Protein 5EDX (pdb70)

Sequence (228 aa):
SLFRTSPEMVQASLGETVKLRCEVMHSNTLTSCSWLYQKPGAASKPIFLMYLSKTRNKTAEGLDTRYISGYKANDNFYLILHRFREEDQGYYFCSFLSNSVLYFSNFMSSVFLPASLFRTSPEMVQASLGETVKLRCEVMHSNTLTSCSWLYQKPG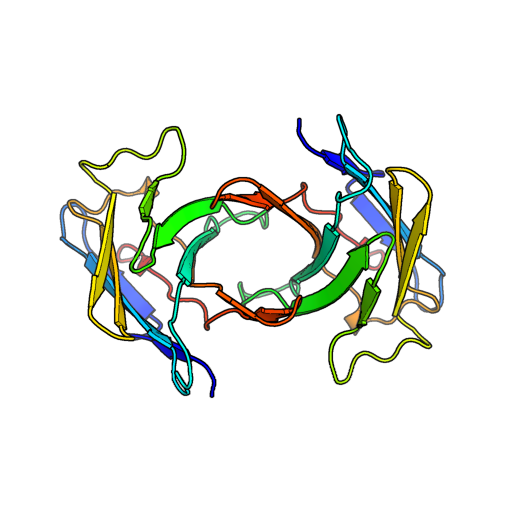AASKPIFLMYLSKTRNKTAEGLDTRYISGYKANDNFYLILHRFREEDQGYYFCSSFLSNSVLYFSNFMSSVFLPA

Solvent-accessible surface area: 12114 Å² total; per-residue (Å²): 130,57,16,149,39,11,103,95,128,34,130,1,61,116,43,71,82,8,110,1,87,0,38,2,56,192,54,91,94,148,9,20,1,6,0,0,18,7,98,50,77,91,38,28,78,6,72,16,8,2,42,2,12,146,124,137,89,74,65,22,184,84,35,46,66,186,63,10,32,20,84,57,41,126,34,32,0,34,0,18,0,71,162,3,60,112,121,6,32,0,40,3,0,0,4,30,81,39,125,23,17,11,83,15,0,77,18,0,8,0,62,45,73,154,134,57,18,128,27,16,98,83,161,35,129,1,61,116,45,69,84,5,108,1,58,0,44,5,74,145,41,126,96,117,14,28,1,7,0,0,22,5,99,61,58,94,47,35,75,7,68,17,10,2,49,4,17,150,112,143,88,70,61,20,180,78,33,65,75,187,58,15,30,18,81,50,42,129,41,39,0,37,0,28,0,59,102,2,52,116,121,6,30,0,44,4,0,0,1,25,78,43,116,19,18,10,83,14,0,66,21,0,13,0,62,37,70,154

Nearest PDB structures (foldseek):
  5edx-assembly1_B  TM=1.009E+00  e=7.283E-22  Sus scrofa
  3qzw-assembly2_I  TM=9.292E-01  e=2.367E-14  Homo sapiens
  7umg-assembly1_C  TM=9.318E-01  e=4.871E-13  Homo sapiens
  2hp4-assembly1_A  TM=9.315E-01  e=5.417E-13  Homo sapiens
  2q3a-assembly1_B  TM=9.231E-01  e=1.080E-12  unclassified

Radius of gyration: 17.92 Å; Cα contacts (8 Å, |Δi|>4): 557; chains: 2; bounding box: 46×46×44 Å

CATH classification: 2.60.40.10

B-factor: mean 23.78, std 15.0, range [2.03, 110.26]

Organism: Sus scrofa (NCBI:txid9823)

InterPro domains:
  IPR003599 Immunoglobulin domain subtype [SM00409] (8-114)
  IPR007110 Immunoglobulin-like domain [PS50835] (1-95)
  IPR013106 Immunoglobulin V-set domain [PF07686] (6-110)
  IPR013106 Immunoglobulin V-set domain [SM00406] (18-97)
  IPR013783 Immunoglobulin-like fold [G3DSA:2.60.40.10] (2-115)
  IPR015468 CD8 alpha subunit [PTHR10441] (7-202)
  IPR036179 Immunoglobulin-like domain superfamily [SSF48726] (4-108)

Secondary structure (DSSP, 8-state):
--EEES-SEEE--TT--EEEEEEESS--TT--EEEEEE-SSS----EEEEEE-SS--EEPTT--TTTEEEEEETTEEEEEESS--GGG-EEEEEEEEETTEEEEPPPEEEE---/--EEES-SEEE--TT--EEEEEEETT-SS---EEEEEE-SSS----EEEEEE-SS--EEPTT--TTTEEEEEETTEEEEEETT--GGG-EEEEEEEEETTEEEEPPPEEEE---

Foldseek 3Di:
DQKDKDDQEAADAFFDKDKIKIFGPPDDQFWKKWKWWFFPDDGDDIDTAWIAHPVDIGGDVPHDVVQWDWYDDPRMIMIMRRGDDQRNFGWMWMWTDDDNDIDIDDTRGYHYDD/DQKDKDDQEAADAFFDKDKIKIFGPPPPDFDKKWKWWAFAPDGDDIHTAWIEGDVDIGGDVPHDVVQWDWYDDGRMIMIIRRGDDQRNFGWMWMWDDDPNDIDIDDIRGYHYDD

Structure (mmCIF, N/CA/C/O backbone):
data_5EDX
#
_entry.id   5EDX
#
_cell.length_a   80.965
_cell.length_b   80.965
_cell.length_c   95.194
_cell.angle_alpha   90.00
_cell.angle_beta   90.00
_cell.angle_gamma   120.00
#
_symmetry.space_group_name_H-M   'P 32 2 1'
#
loop_
_entity.id
_entity.type
_entity.pdbx_description
1 polymer 'CD8 alpha antigen'
2 water water
#
loop_
_atom_site.group_PDB
_atom_site.id
_atom_site.type_symbol
_atom_site.label_atom_id
_atom_site.label_alt_id
_atom_site.label_comp_id
_atom_site.label_asym_id
_atom_site.label_entity_id
_atom_site.label_seq_id
_atom_site.pdbx_PDB_ins_code
_atom_site.Cartn_x
_atom_site.Cartn_y
_atom_site.Cartn_z
_atom_site.occupancy
_atom_site.B_iso_or_equiv
_atom_site.auth_seq_id
_atom_site.auth_comp_id
_atom_site.auth_asym_id
_atom_site.auth_atom_id
_atom_site.pdbx_PDB_model_num
ATOM 1 N N . SER A 1 1 ? 44.701 -27.643 -7.727 1.00 30.33 1 SER A N 1
ATOM 2 C CA . SER A 1 1 ? 43.971 -26.885 -6.720 1.00 31.94 1 SER A CA 1
ATOM 3 C C . SER A 1 1 ? 43.328 -25.642 -7.327 1.00 21.97 1 SER A C 1
ATOM 4 O O . SER A 1 1 ? 43.843 -25.070 -8.287 1.00 26.64 1 SER A O 1
ATOM 7 N N . LEU A 1 2 ? 42.205 -25.224 -6.755 1.00 20.68 2 LEU A N 1
ATOM 8 C CA . LEU A 1 2 ? 41.510 -24.028 -7.212 1.00 15.98 2 LEU A CA 1
ATOM 9 C C . LEU A 1 2 ? 42.308 -22.758 -6.911 1.00 12.89 2 LEU A C 1
ATOM 10 O O . LEU A 1 2 ? 42.337 -21.822 -7.719 1.00 13.51 2 LEU A O 1
ATOM 15 N N . PHE A 1 3 ? 42.943 -22.732 -5.741 1.00 13.77 3 PHE A N 1
ATOM 16 C CA . PHE A 1 3 ? 43.735 -21.584 -5.302 1.00 14.79 3 PHE A CA 1
ATOM 17 C C . PHE A 1 3 ? 45.218 -21.906 -5.266 1.00 15.58 3 PHE A C 1
ATOM 18 O O . PHE A 1 3 ? 45.615 -23.039 -4.987 1.00 17.40 3 PHE A O 1
ATOM 26 N N . ARG A 1 4 ? 46.034 -20.891 -5.517 1.00 12.85 4 ARG A N 1
ATOM 27 C CA . ARG A 1 4 ? 47.452 -20.937 -5.180 1.00 10.59 4 ARG A CA 1
ATOM 28 C C . ARG A 1 4 ? 47.771 -19.719 -4.319 1.00 15.76 4 ARG A C 1
ATOM 29 O O . ARG A 1 4 ? 47.479 -18.587 -4.702 1.00 17.24 4 ARG A O 1
ATOM 37 N N . THR A 1 5 ? 48.367 -19.943 -3.156 1.00 16.37 5 THR A N 1
ATOM 38 C CA . THR A 1 5 ? 48.602 -18.832 -2.239 1.00 15.95 5 THR A CA 1
ATOM 39 C C . THR A 1 5 ? 50.085 -18.529 -2.084 1.00 22.23 5 THR A C 1
ATOM 40 O O . THR A 1 5 ? 50.937 -19.302 -2.527 1.00 20.42 5 THR A O 1
ATOM 44 N N . SER A 1 6 ? 50.390 -17.393 -1.463 1.00 17.27 6 SER A N 1
ATOM 45 C CA . SER A 1 6 ? 51.763 -17.087 -1.086 1.00 19.33 6 SER A CA 1
ATOM 46 C C . SER A 1 6 ? 52.101 -17.984 0.102 1.00 18.99 6 SER A C 1
ATOM 47 O O . SER A 1 6 ? 51.215 -18.652 0.636 1.00 20.61 6 SER A O 1
ATOM 50 N N . PRO A 1 7 ? 53.382 -18.027 0.513 1.00 27.29 7 PRO A N 1
ATOM 51 C CA . PRO A 1 7 ? 53.781 -18.936 1.595 1.00 23.81 7 PRO A CA 1
ATOM 52 C C . PRO A 1 7 ? 52.772 -18.968 2.746 1.00 18.52 7 PRO A C 1
ATOM 53 O O . PRO A 1 7 ? 52.305 -17.919 3.200 1.00 18.61 7 PRO A O 1
ATOM 57 N N . GLU A 1 8 ? 52.440 -20.175 3.199 1.00 22.34 8 GLU A N 1
ATOM 58 C CA . GLU A 1 8 ? 51.355 -20.379 4.153 1.00 22.56 8 GLU A CA 1
ATOM 59 C C . GLU A 1 8 ? 51.734 -20.043 5.590 1.00 20.39 8 GLU A C 1
ATOM 60 O O . GLU A 1 8 ? 50.864 -19.975 6.458 1.00 19.06 8 GLU A O 1
ATOM 66 N N . MET A 1 9 ? 53.024 -19.845 5.848 1.00 21.46 9 MET A N 1
ATOM 67 C CA . MET A 1 9 ? 53.464 -19.531 7.207 1.00 23.60 9 MET A CA 1
ATOM 68 C C . MET A 1 9 ? 54.291 -18.244 7.233 1.00 26.90 9 MET A C 1
ATOM 69 O O . MET A 1 9 ? 55.376 -18.178 6.654 1.00 23.79 9 MET A O 1
ATOM 74 N N . VAL A 1 10 ? 53.763 -17.223 7.902 1.00 16.56 10 VAL A N 1
ATOM 75 C CA . VAL A 1 10 ? 54.380 -15.907 7.906 1.00 17.99 10 VAL A CA 1
ATOM 76 C C . VAL A 1 10 ? 54.655 -15.435 9.331 1.00 18.71 10 VAL A C 1
ATOM 77 O O . VAL A 1 10 ? 53.803 -15.566 10.212 1.00 14.04 10 VAL A O 1
ATOM 81 N N . GLN A 1 11 ? 55.854 -14.903 9.557 1.00 17.40 11 GLN A N 1
ATOM 82 C CA . GLN A 1 11 ? 56.179 -14.255 10.822 1.00 18.20 11 GLN A CA 1
ATOM 83 C C . GLN A 1 11 ? 56.309 -12.759 10.600 1.00 21.07 11 GLN A C 1
ATOM 84 O O . GLN A 1 11 ? 56.989 -12.319 9.672 1.00 26.53 11 GLN A O 1
ATOM 90 N N . ALA A 1 12 ? 55.656 -11.975 11.449 1.00 18.51 12 ALA A N 1
ATOM 91 C CA . ALA A 1 12 ? 55.687 -10.524 11.315 1.00 18.66 12 ALA A CA 1
ATOM 92 C C . ALA A 1 12 ? 55.850 -9.877 12.676 1.00 21.32 12 ALA A C 1
ATOM 93 O O . ALA A 1 12 ? 55.275 -10.338 13.655 1.00 21.70 12 ALA A O 1
ATOM 95 N N . SER A 1 13 ? 56.625 -8.800 12.738 1.00 18.81 13 SER A N 1
ATOM 96 C CA . SER A 1 13 ? 56.774 -8.061 13.987 1.00 21.23 13 SER A CA 1
ATOM 97 C C . SER A 1 13 ? 55.798 -6.893 13.998 1.00 15.36 13 SER A C 1
ATOM 98 O O . SER A 1 13 ? 55.263 -6.515 12.950 1.00 16.33 13 SER A O 1
ATOM 101 N N . LEU A 1 14 ? 55.549 -6.329 15.175 1.00 14.90 14 LEU A N 1
ATOM 102 C CA . LEU A 1 14 ? 54.615 -5.216 15.285 1.00 16.73 14 LEU A CA 1
ATOM 103 C C . LEU A 1 14 ? 55.008 -4.075 14.350 1.00 18.68 14 LEU A C 1
ATOM 104 O O . LEU A 1 14 ? 56.184 -3.703 14.274 1.00 16.74 14 LEU A O 1
ATOM 109 N N . GLY A 1 15 ? 54.025 -3.540 13.628 1.00 16.09 15 GLY A N 1
ATOM 110 C CA . GLY A 1 15 ? 54.244 -2.394 12.763 1.00 17.46 15 GLY A CA 1
ATOM 111 C C . GLY A 1 15 ? 54.710 -2.727 11.357 1.00 18.77 15 GLY A C 1
ATOM 112 O O . GLY A 1 15 ? 54.797 -1.844 10.504 1.00 20.99 15 GLY A O 1
ATOM 113 N N . GLU A 1 16 ? 55.010 -3.998 11.111 1.00 16.74 16 GLU A N 1
ATOM 114 C CA . GLU A 1 16 ? 55.488 -4.440 9.803 1.00 19.81 16 GLU A CA 1
ATOM 115 C C . GLU A 1 16 ? 54.352 -4.504 8.786 1.00 18.42 16 GLU A C 1
ATOM 116 O O . GLU A 1 16 ? 53.188 -4.656 9.149 1.00 16.11 16 GLU A O 1
ATOM 122 N N . THR A 1 17 ? 54.696 -4.383 7.510 1.00 14.27 17 THR A N 1
ATOM 123 C CA . THR A 1 17 ? 53.720 -4.536 6.437 1.00 13.70 17 THR A CA 1
ATOM 124 C C . THR A 1 17 ? 53.768 -5.971 5.927 1.00 16.80 17 THR A C 1
ATOM 125 O O . THR A 1 17 ? 54.836 -6.463 5.546 1.00 17.46 17 THR A O 1
ATOM 129 N N . VAL A 1 18 ? 52.618 -6.644 5.940 1.00 13.80 18 VAL A N 1
ATOM 130 C CA . VAL A 1 18 ? 52.511 -8.019 5.458 1.00 14.92 18 VAL A CA 1
ATOM 131 C C . VAL A 1 18 ? 51.597 -8.062 4.237 1.00 13.45 18 VAL A C 1
ATOM 132 O O . VAL A 1 18 ? 50.506 -7.499 4.259 1.00 12.63 18 VAL A O 1
ATOM 136 N N . LYS A 1 19 ? 52.044 -8.721 3.172 1.00 9.81 19 LYS A N 1
ATOM 137 C CA . LYS A 1 19 ? 51.239 -8.822 1.956 1.00 12.57 19 LYS A CA 1
ATOM 138 C C . LYS A 1 19 ? 50.980 -10.286 1.611 1.00 13.10 19 LYS A C 1
ATOM 139 O O . LYS A 1 19 ? 51.919 -11.070 1.446 1.00 13.20 19 LYS A O 1
ATOM 145 N N . LEU A 1 20 ? 49.703 -10.649 1.523 1.00 10.15 20 LEU A N 1
ATOM 146 C CA . LEU A 1 20 ? 49.297 -12.019 1.234 1.00 11.06 20 LEU A CA 1
ATOM 147 C C . LEU A 1 20 ? 48.683 -12.107 -0.156 1.00 13.64 20 LEU A C 1
ATOM 148 O O . LEU A 1 20 ? 48.091 -11.142 -0.628 1.00 11.41 20 LEU A O 1
ATOM 153 N N . ARG A 1 21 ? 48.811 -13.263 -0.802 1.00 11.12 21 ARG A N 1
ATOM 154 C CA . ARG A 1 21 ? 48.276 -13.441 -2.150 1.00 11.93 21 ARG A CA 1
ATOM 155 C C . ARG A 1 21 ? 47.502 -14.748 -2.286 1.00 11.18 21 ARG A C 1
ATOM 156 O O . ARG A 1 21 ? 47.948 -15.797 -1.809 1.00 11.37 21 ARG A O 1
ATOM 164 N N . CYS A 1 22 ? 46.336 -14.682 -2.922 1.00 12.02 22 CYS A N 1
ATOM 165 C CA . CYS A 1 22 ? 45.685 -15.892 -3.413 1.00 10.77 22 CYS A CA 1
ATOM 166 C C . CYS A 1 22 ? 45.350 -15.710 -4.884 1.00 13.85 22 CYS A C 1
ATOM 167 O O . CYS A 1 22 ? 44.725 -14.729 -5.267 1.00 13.74 22 CYS A O 1
ATOM 170 N N . GLU A 1 23 ? 45.809 -16.649 -5.701 1.00 14.62 23 GLU A N 1
ATOM 171 C CA . GLU A 1 23 ? 45.500 -16.651 -7.123 1.00 13.14 23 GLU A CA 1
ATOM 172 C C . GLU A 1 23 ? 44.376 -17.641 -7.353 1.00 11.46 23 GLU A C 1
ATOM 173 O O . GLU A 1 23 ? 44.443 -18.781 -6.902 1.00 13.82 23 GLU A O 1
ATOM 179 N N . VAL A 1 24 ? 43.323 -17.196 -8.027 1.00 13.17 24 VAL A N 1
ATOM 180 C CA . VAL A 1 24 ? 42.263 -18.099 -8.439 1.00 11.05 24 VAL A CA 1
ATOM 181 C C . VAL A 1 24 ? 42.576 -18.530 -9.863 1.00 14.27 24 VAL A C 1
ATOM 182 O O . VAL A 1 24 ? 42.508 -17.721 -10.787 1.00 12.40 24 VAL A O 1
ATOM 186 N N . MET A 1 25 ? 42.949 -19.795 -10.029 1.00 12.76 25 MET A N 1
ATOM 187 C CA . MET A 1 25 ? 43.367 -20.324 -11.327 1.00 13.22 25 MET A CA 1
ATOM 188 C C . MET A 1 25 ? 42.163 -20.550 -12.231 1.00 11.67 25 MET A C 1
ATOM 189 O O . MET A 1 25 ? 41.043 -20.689 -11.742 1.00 12.06 25 MET A O 1
ATOM 194 N N . HIS A 1 26 ? 42.401 -20.594 -13.542 1.00 13.53 26 HIS A N 1
ATOM 195 C CA . HIS A 1 26 ? 41.354 -20.930 -14.508 1.00 14.67 26 HIS A CA 1
ATOM 196 C C . HIS A 1 26 ? 40.179 -19.964 -14.372 1.00 15.42 26 HIS A C 1
ATOM 197 O O . HIS A 1 26 ? 39.031 -20.372 -14.185 1.00 14.81 26 HIS A O 1
ATOM 204 N N . SER A 1 27 ? 40.485 -18.677 -14.498 1.00 15.00 27 SER A N 1
ATOM 205 C CA . SER A 1 27 ? 39.557 -17.608 -14.148 1.00 17.75 27 SER A CA 1
ATOM 206 C C . SER A 1 27 ? 38.852 -17.009 -15.359 1.00 17.12 27 SER A C 1
ATOM 207 O O . SER A 1 27 ? 39.158 -17.341 -16.507 1.00 15.45 27 SER A O 1
ATOM 210 N N . ASN A 1 28 ? 37.901 -16.117 -15.094 1.00 14.88 28 ASN A N 1
ATOM 211 C CA . ASN A 1 28 ? 37.299 -15.309 -16.150 1.00 16.41 28 ASN A CA 1
ATOM 212 C C . ASN A 1 28 ? 36.990 -13.911 -15.620 1.00 22.42 28 ASN A C 1
ATOM 213 O O . ASN A 1 28 ? 37.312 -13.595 -14.476 1.00 17.53 28 ASN A O 1
ATOM 218 N N . THR A 1 29 ? 36.372 -13.074 -16.445 1.00 19.18 29 THR A N 1
ATOM 219 C CA . THR A 1 29 ? 36.115 -11.688 -16.054 1.00 24.76 29 THR A CA 1
ATOM 220 C C . THR A 1 29 ? 35.171 -11.567 -14.855 1.00 24.22 29 THR A C 1
ATOM 221 O O . THR A 1 29 ? 35.086 -10.507 -14.228 1.00 26.22 29 THR A O 1
ATOM 225 N N . LEU A 1 30 ? 34.470 -12.650 -14.533 1.00 21.34 30 LEU A N 1
ATOM 226 C CA . LEU A 1 30 ? 33.511 -12.640 -13.433 1.00 25.27 30 LEU A CA 1
ATOM 227 C C . LEU A 1 30 ? 34.125 -13.091 -12.111 1.00 20.11 30 LEU A C 1
ATOM 228 O O . LEU A 1 30 ? 33.501 -12.964 -11.060 1.00 22.15 30 LEU A O 1
ATOM 233 N N . THR A 1 31 ? 35.341 -13.625 -12.166 1.00 17.15 31 THR A N 1
ATOM 234 C CA . THR A 1 31 ? 35.980 -14.211 -10.989 1.00 12.12 31 THR A CA 1
ATOM 235 C C . THR A 1 31 ? 36.049 -13.222 -9.830 1.00 20.30 31 THR A C 1
ATOM 236 O O . THR A 1 31 ? 36.474 -12.081 -9.990 1.00 15.87 31 THR A O 1
ATOM 240 N N . SER A 1 32 ? 35.626 -13.671 -8.659 1.00 19.97 32 SER A N 1
ATOM 241 C CA . SER A 1 32 ? 35.645 -12.824 -7.482 1.00 19.14 32 SER A CA 1
ATOM 242 C C . SER A 1 32 ? 36.245 -13.618 -6.350 1.00 23.43 32 SER A C 1
ATOM 243 O O . SER A 1 32 ? 36.359 -14.840 -6.428 1.00 24.44 32 SER A O 1
ATOM 246 N N . CYS A 1 33 ? 36.631 -12.923 -5.291 1.00 16.45 33 CYS A N 1
ATOM 247 C CA . CYS A 1 33 ? 37.243 -13.575 -4.155 1.00 18.30 33 CYS A CA 1
ATOM 248 C C . CYS A 1 33 ? 36.966 -12.766 -2.894 1.00 16.71 33 CYS A C 1
ATOM 249 O O . CYS A 1 33 ? 36.986 -11.538 -2.921 1.00 16.25 33 CYS A O 1
ATOM 252 N N . SER A 1 34 ? 36.682 -13.456 -1.796 1.00 14.10 34 SER A N 1
ATOM 253 C CA . SER A 1 34 ? 36.482 -12.789 -0.519 1.00 9.48 34 SER A CA 1
ATOM 254 C C . SER A 1 34 ? 37.610 -13.163 0.424 1.00 12.33 34 SER A C 1
ATOM 255 O O . SER A 1 34 ? 37.963 -14.331 0.535 1.00 14.78 34 SER A O 1
ATOM 258 N N . TRP A 1 35 ? 38.178 -12.170 1.0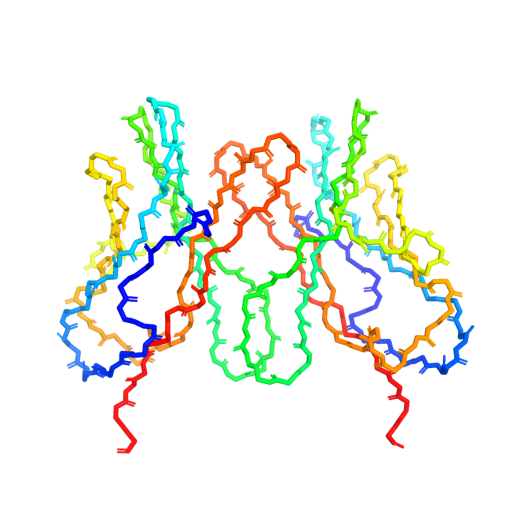93 1.00 8.42 35 TRP A N 1
ATOM 259 C CA . TRP A 1 35 ? 39.164 -12.430 2.134 1.00 6.97 35 TRP A CA 1
ATOM 260 C C . TRP A 1 35 ? 38.454 -12.652 3.467 1.00 7.25 35 TRP A C 1
ATOM 261 O O . TRP A 1 35 ? 37.611 -11.853 3.865 1.00 11.23 35 TRP A O 1
ATOM 272 N N . LEU A 1 36 ? 38.809 -13.744 4.135 1.00 8.10 36 LEU A N 1
ATOM 273 C CA . LEU A 1 36 ? 38.259 -14.103 5.436 1.00 8.42 36 LEU A CA 1
ATOM 274 C C . LEU A 1 36 ? 39.392 -14.225 6.444 1.00 10.08 36 LEU A C 1
ATOM 275 O O . LEU A 1 36 ? 40.550 -14.405 6.080 1.00 9.82 36 LEU A O 1
ATOM 280 N N . TYR A 1 37 ? 39.041 -14.130 7.716 1.00 9.34 37 TYR A N 1
ATOM 281 C CA . TYR A 1 37 ? 40.018 -14.204 8.794 1.00 9.50 37 TYR A CA 1
ATOM 282 C C . TYR A 1 37 ? 39.461 -15.069 9.914 1.00 9.50 37 TYR A C 1
ATOM 283 O O . TYR A 1 37 ? 38.263 -15.032 10.193 1.00 10.32 37 TYR A O 1
ATOM 292 N N . GLN A 1 38 ? 40.316 -15.869 10.540 1.00 7.44 38 GLN A N 1
ATOM 293 C CA . GLN A 1 38 ? 39.901 -16.560 11.757 1.00 8.40 38 GLN A CA 1
ATOM 294 C C . GLN A 1 38 ? 40.901 -16.292 12.868 1.00 9.93 38 GLN A C 1
ATOM 295 O O . GLN A 1 38 ? 42.108 -16.324 12.644 1.00 9.89 38 GLN A O 1
ATOM 301 N N . LYS A 1 39 ? 40.386 -16.022 14.063 1.00 10.49 39 LYS A N 1
ATOM 302 C CA . LYS A 1 39 ? 41.226 -15.714 15.217 1.00 12.34 39 LYS A CA 1
ATOM 303 C C . LYS A 1 39 ? 42.001 -16.930 15.708 1.00 9.99 39 LYS A C 1
ATOM 304 O O . LYS A 1 39 ? 41.584 -18.069 15.501 1.00 11.07 39 LYS A O 1
ATOM 310 N N . PRO A 1 40 ? 43.140 -16.686 16.371 1.00 9.68 40 PRO A N 1
ATOM 311 C CA . PRO A 1 40 ? 43.891 -17.742 17.057 1.00 11.52 40 PRO A CA 1
ATOM 312 C C . PRO A 1 40 ? 43.130 -18.117 18.320 1.00 14.76 40 PRO A C 1
ATOM 313 O O . PRO A 1 40 ? 42.127 -17.473 18.623 1.00 15.42 40 PRO A O 1
ATOM 317 N N . GLY A 1 41 ? 43.597 -19.118 19.058 1.00 16.77 41 GLY A N 1
ATOM 318 C CA . GLY A 1 41 ? 42.936 -19.503 20.294 1.00 14.80 41 GLY A CA 1
ATOM 319 C C . GLY A 1 41 ? 41.765 -20.428 20.025 1.00 15.06 41 GLY A C 1
ATOM 320 O O . GLY A 1 41 ? 41.840 -21.270 19.143 1.00 16.04 41 GLY A O 1
ATOM 321 N N . ALA A 1 42 ? 40.682 -20.278 20.780 1.00 15.06 42 ALA A N 1
ATOM 322 C CA . ALA A 1 42 ? 39.540 -21.175 20.626 1.00 14.83 42 ALA A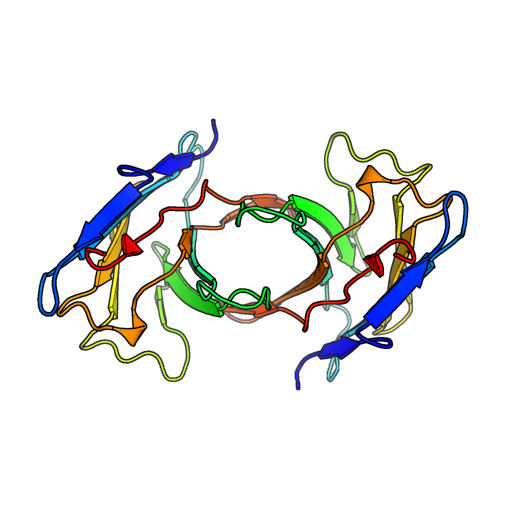 CA 1
ATOM 323 C C . ALA A 1 42 ? 38.927 -21.025 19.240 1.00 16.67 42 ALA A C 1
ATOM 324 O O . ALA A 1 42 ? 38.924 -19.930 18.676 1.00 13.58 42 ALA A O 1
ATOM 326 N N . ALA A 1 43 ? 38.415 -22.124 18.695 1.00 13.67 43 ALA A N 1
ATOM 327 C CA . ALA A 1 43 ? 37.742 -22.083 17.398 1.00 14.31 43 ALA A CA 1
ATOM 328 C C . ALA A 1 43 ? 36.544 -21.142 17.449 1.00 14.43 43 ALA A C 1
ATOM 329 O O . ALA A 1 43 ? 35.743 -21.196 18.380 1.00 15.93 43 ALA A O 1
ATOM 331 N N . SER A 1 44 ? 36.425 -20.274 16.449 1.00 10.85 44 SER A N 1
ATOM 332 C CA . SER A 1 44 ? 35.334 -19.306 16.414 1.00 11.34 44 SER A CA 1
ATOM 333 C C . SER A 1 44 ? 35.034 -18.948 14.969 1.00 12.12 44 SER A C 1
ATOM 334 O O . SER A 1 44 ? 35.869 -19.156 14.088 1.00 11.81 44 SER A O 1
ATOM 337 N N . LYS A 1 45 ? 33.849 -18.403 14.721 1.00 13.11 45 LYS A N 1
ATOM 338 C CA . LYS A 1 45 ? 33.431 -18.159 13.341 1.00 12.97 45 LYS A CA 1
ATOM 339 C C . LYS A 1 45 ? 34.359 -17.199 12.609 1.00 12.01 45 LYS A C 1
ATOM 340 O O . LYS A 1 45 ? 34.875 -16.246 13.199 1.00 12.13 45 LYS A O 1
ATOM 346 N N . PRO A 1 46 ? 34.574 -17.461 11.312 1.00 11.93 46 PRO A N 1
ATOM 347 C CA . PRO A 1 46 ? 35.366 -16.591 10.441 1.00 9.55 46 PRO A CA 1
ATOM 348 C C . PRO A 1 46 ? 34.771 -15.193 10.376 1.00 8.40 46 PRO A C 1
ATOM 349 O O . PRO A 1 46 ? 33.570 -14.992 10.593 1.00 11.32 46 PRO A O 1
ATOM 353 N N . ILE A 1 47 ? 35.629 -14.238 10.050 1.00 11.07 47 ILE A N 1
ATOM 354 C CA . ILE A 1 47 ? 35.263 -12.841 9.932 1.00 11.01 47 ILE A CA 1
ATOM 355 C C . ILE A 1 47 ? 35.449 -12.418 8.474 1.00 10.18 47 ILE A C 1
ATOM 356 O O . ILE A 1 47 ? 36.511 -12.623 7.896 1.00 11.40 47 ILE A O 1
ATOM 361 N N . PHE A 1 48 ? 34.403 -11.854 7.878 1.00 10.01 48 PHE A N 1
ATOM 362 C CA . PHE A 1 48 ? 34.474 -11.343 6.513 1.00 10.97 48 PHE A CA 1
ATOM 363 C C . PHE A 1 48 ? 35.286 -10.049 6.498 1.00 10.70 48 PHE A C 1
ATOM 364 O O . PHE A 1 48 ? 35.013 -9.133 7.271 1.00 11.17 48 PHE A O 1
ATOM 372 N N . LEU A 1 49 ? 36.286 -9.972 5.625 1.00 9.00 49 LEU A N 1
ATOM 373 C CA . LEU A 1 49 ? 37.072 -8.744 5.494 1.00 10.15 49 LEU A CA 1
ATOM 374 C C . LEU A 1 49 ? 36.658 -7.921 4.274 1.00 12.62 49 LEU A C 1
ATOM 375 O O . LEU A 1 49 ? 36.352 -6.735 4.401 1.00 13.86 49 LEU A O 1
ATOM 380 N N . MET A 1 50 ? 36.646 -8.543 3.098 1.00 11.56 50 MET A N 1
ATOM 381 C CA . MET A 1 50 ? 36.240 -7.834 1.883 1.00 9.20 50 MET A CA 1
ATOM 382 C C . MET A 1 50 ? 35.956 -8.769 0.724 1.00 11.39 50 MET A C 1
ATOM 383 O O . MET A 1 50 ? 36.411 -9.914 0.699 1.00 10.65 50 MET A O 1
ATOM 388 N N . TYR A 1 51 ? 35.199 -8.254 -0.237 1.00 10.12 51 TYR A N 1
ATOM 389 C CA . TYR A 1 51 ? 34.873 -8.963 -1.461 1.00 10.47 51 TYR A CA 1
ATOM 390 C C . TYR A 1 51 ? 35.546 -8.188 -2.584 1.00 10.49 51 TYR A C 1
ATOM 391 O O . TYR A 1 51 ? 35.458 -6.959 -2.634 1.00 10.62 51 TYR A O 1
ATOM 400 N N . LEU A 1 52 ? 36.250 -8.902 -3.461 1.00 7.95 52 LEU A N 1
ATOM 401 C CA . LEU A 1 52 ? 36.974 -8.277 -4.561 1.00 13.07 52 LEU A CA 1
ATOM 402 C C . LEU A 1 52 ? 36.546 -8.863 -5.901 1.00 11.96 52 LEU A C 1
ATOM 403 O O . LEU A 1 52 ? 36.446 -10.076 -6.054 1.00 12.17 52 LEU A O 1
ATOM 408 N N . SER A 1 53 ? 36.291 -7.991 -6.867 1.00 10.56 53 SER A N 1
ATOM 409 C CA . SER A 1 53 ? 35.976 -8.422 -8.227 1.00 12.26 53 SER A CA 1
ATOM 410 C C . SER A 1 53 ? 36.271 -7.266 -9.162 1.00 16.09 53 SER A C 1
ATOM 411 O O . SER A 1 53 ? 36.485 -6.144 -8.711 1.00 15.01 53 SER A O 1
ATOM 414 N N . LYS A 1 54 ? 36.278 -7.537 -10.463 1.00 15.29 54 LYS A N 1
ATOM 415 C CA . LYS A 1 54 ? 36.543 -6.493 -11.443 1.00 15.05 54 LYS A CA 1
ATOM 416 C C . LYS A 1 54 ? 35.601 -5.298 -11.269 1.00 18.18 54 LYS A C 1
ATOM 417 O O . LYS A 1 54 ? 36.033 -4.147 -11.311 1.00 19.44 54 LYS A O 1
ATOM 423 N N . THR A 1 55 ? 34.319 -5.577 -11.054 1.00 16.64 55 THR A N 1
ATOM 424 C CA . THR A 1 55 ? 33.290 -4.540 -11.119 1.00 19.09 55 THR A CA 1
ATOM 425 C C . THR A 1 55 ? 32.868 -3.989 -9.767 1.00 22.11 55 THR A C 1
ATOM 426 O O . THR A 1 55 ? 32.084 -3.046 -9.692 1.00 23.02 55 THR A O 1
ATOM 430 N N . ARG A 1 56 ? 33.388 -4.566 -8.696 1.00 21.32 56 ARG A N 1
ATOM 431 C CA . ARG A 1 56 ? 32.900 -4.203 -7.375 1.00 30.97 56 ARG A CA 1
ATOM 432 C C . ARG A 1 56 ? 33.804 -4.710 -6.269 1.00 33.62 56 ARG A C 1
ATOM 433 O O . ARG A 1 56 ? 34.025 -5.916 -6.146 1.00 29.18 56 ARG A O 1
ATOM 441 N N . ASN A 1 57 ? 34.336 -3.775 -5.483 1.00 25.52 57 ASN A N 1
ATOM 442 C CA . ASN A 1 57 ? 35.023 -4.092 -4.241 1.00 25.50 57 ASN A CA 1
ATOM 443 C C . ASN A 1 57 ? 34.154 -3.654 -3.082 1.00 36.56 57 ASN A C 1
ATOM 444 O O . ASN A 1 57 ? 33.597 -2.558 -3.099 1.00 38.43 57 ASN A O 1
ATOM 449 N N . LYS A 1 58 ? 34.038 -4.504 -2.071 1.00 21.96 58 LYS A N 1
ATOM 450 C CA . LYS A 1 58 ? 33.194 -4.192 -0.933 1.00 15.54 58 LYS A CA 1
ATOM 451 C C . LYS A 1 58 ? 33.887 -4.611 0.345 1.00 15.97 58 LYS A C 1
ATOM 452 O O . LYS A 1 58 ? 34.167 -5.787 0.540 1.00 15.17 58 LYS A O 1
ATOM 458 N N . THR A 1 59 ? 34.189 -3.647 1.204 1.00 17.32 59 THR A N 1
ATOM 459 C CA . THR A 1 59 ? 34.817 -3.964 2.481 1.00 16.32 59 THR A CA 1
ATOM 460 C C . THR A 1 59 ? 33.757 -4.168 3.556 1.00 18.94 59 THR A C 1
ATOM 461 O O . THR A 1 59 ? 32.656 -3.622 3.476 1.00 15.60 59 THR A O 1
ATOM 465 N N . ALA A 1 60 ? 34.089 -4.967 4.562 1.00 11.98 60 ALA A N 1
ATOM 466 C CA . ALA A 1 60 ? 33.176 -5.188 5.674 1.00 14.05 60 ALA A CA 1
ATOM 467 C C . ALA A 1 60 ? 32.892 -3.879 6.395 1.00 16.53 60 ALA A C 1
ATOM 468 O O . ALA A 1 60 ? 33.767 -3.015 6.507 1.00 16.44 60 ALA A O 1
ATOM 470 N N . GLU A 1 61 ? 31.669 -3.729 6.888 1.00 16.64 61 GLU A N 1
ATOM 471 C CA . GLU A 1 61 ? 31.358 -2.595 7.743 1.00 19.87 61 GLU A CA 1
ATOM 472 C C . GLU A 1 61 ? 32.233 -2.671 8.985 1.00 17.97 61 GLU A C 1
ATOM 473 O O . GLU A 1 61 ? 32.300 -3.706 9.648 1.00 27.00 61 GLU A O 1
ATOM 479 N N . GLY A 1 62 ? 32.918 -1.579 9.295 1.00 27.64 62 GLY A N 1
ATOM 480 C CA . GLY A 1 62 ? 33.751 -1.554 10.482 1.00 32.04 62 GLY A CA 1
ATOM 481 C C . GLY A 1 62 ? 35.188 -1.987 10.258 1.00 31.67 62 GLY A C 1
ATOM 482 O O . GLY A 1 62 ? 35.997 -1.940 11.181 1.00 31.29 62 GLY A O 1
ATOM 483 N N . LEU A 1 63 ? 35.521 -2.417 9.045 1.00 20.05 63 LEU A N 1
ATOM 484 C CA . LEU A 1 63 ? 36.917 -2.714 8.740 1.00 18.34 63 LEU A CA 1
ATOM 485 C C . LEU A 1 63 ? 37.706 -1.416 8.634 1.00 16.56 63 LEU A C 1
ATOM 486 O O . LEU A 1 63 ? 37.344 -0.520 7.867 1.00 20.87 63 LEU A O 1
ATOM 491 N N . ASP A 1 64 ? 38.797 -1.318 9.389 1.00 19.97 64 ASP A N 1
ATOM 492 C CA . ASP A 1 64 ? 39.657 -0.141 9.305 1.00 16.80 64 ASP A CA 1
ATOM 493 C C . ASP A 1 64 ? 40.650 -0.312 8.162 1.00 14.20 64 ASP A C 1
ATOM 494 O O . ASP A 1 64 ? 41.658 -1.007 8.312 1.00 12.02 64 ASP A O 1
ATOM 499 N N . THR A 1 65 ? 40.374 0.323 7.022 1.00 14.14 65 THR A N 1
ATOM 500 C CA . THR A 1 65 ? 41.172 0.098 5.821 1.00 15.23 65 THR A CA 1
ATOM 501 C C . THR A 1 65 ? 42.520 0.813 5.834 1.00 15.72 65 THR A C 1
ATOM 502 O O . THR A 1 65 ? 43.307 0.684 4.900 1.00 16.19 65 THR A O 1
ATOM 506 N N . ARG A 1 66 ? 42.787 1.560 6.901 1.00 14.60 66 ARG A N 1
ATOM 507 C CA . ARG A 1 66 ? 44.113 2.120 7.116 1.00 14.42 66 ARG A CA 1
ATOM 508 C C . ARG A 1 66 ? 45.080 1.010 7.509 1.00 15.13 66 ARG A C 1
ATOM 509 O O . ARG A 1 66 ? 46.282 1.122 7.283 1.00 14.00 66 ARG A O 1
ATOM 517 N N . TYR A 1 67 ? 44.544 -0.056 8.105 1.00 11.38 67 TYR A N 1
ATOM 518 C CA . TYR A 1 67 ? 45.362 -1.173 8.567 1.00 8.79 67 TYR A CA 1
ATOM 519 C C . TYR A 1 67 ? 45.227 -2.419 7.697 1.00 10.19 67 TYR A C 1
ATOM 520 O O . TYR A 1 67 ? 46.163 -3.198 7.589 1.00 11.47 67 TYR A O 1
ATOM 529 N N . ILE A 1 68 ? 44.049 -2.622 7.118 1.00 9.99 68 ILE A N 1
ATOM 530 C CA . ILE A 1 68 ? 43.806 -3.799 6.284 1.00 10.89 68 ILE A CA 1
ATOM 531 C C . ILE A 1 68 ? 43.141 -3.388 4.982 1.00 11.55 68 ILE A C 1
ATOM 532 O O . ILE A 1 68 ? 42.027 -2.871 4.988 1.00 13.20 68 ILE A O 1
ATOM 537 N N . SER A 1 69 ? 43.827 -3.605 3.864 1.00 9.92 69 SER A N 1
ATOM 538 C CA . SER A 1 69 ? 43.218 -3.333 2.564 1.00 10.72 69 SER A CA 1
ATOM 539 C C . SER A 1 69 ? 43.503 -4.493 1.619 1.00 12.46 69 SER A C 1
ATOM 540 O O . SER A 1 69 ? 44.227 -5.425 1.969 1.00 12.21 69 SER A O 1
ATOM 543 N N . GLY A 1 70 ? 42.929 -4.447 0.425 1.00 9.78 70 GLY A N 1
ATOM 544 C CA . GLY A 1 70 ? 43.185 -5.498 -0.538 1.00 11.75 70 GLY A CA 1
ATOM 545 C C . GLY A 1 70 ? 42.830 -5.063 -1.938 1.00 10.74 70 GLY A C 1
ATOM 546 O O . GLY A 1 70 ? 42.180 -4.033 -2.124 1.00 12.06 70 GLY A O 1
ATOM 547 N N . TYR A 1 71 ? 43.255 -5.845 -2.925 1.00 10.86 71 TYR A N 1
ATOM 548 C CA . TYR A 1 71 ? 42.985 -5.495 -4.314 1.00 9.79 71 TYR A CA 1
ATOM 549 C C . TYR A 1 71 ? 43.074 -6.698 -5.236 1.00 13.41 71 TYR A C 1
ATOM 550 O O . TYR A 1 71 ? 43.632 -7.732 -4.880 1.00 12.23 71 TYR A O 1
ATOM 559 N N . LYS A 1 72 ? 42.507 -6.541 -6.423 1.00 10.37 72 LYS A N 1
ATOM 560 C CA . LYS A 1 72 ? 42.586 -7.552 -7.466 1.00 13.79 72 LYS A CA 1
ATOM 561 C C . LYS A 1 72 ? 43.452 -7.028 -8.601 1.00 14.12 72 LYS A C 1
ATOM 562 O O . LYS A 1 72 ? 43.313 -5.874 -9.013 1.00 13.33 72 LYS A O 1
ATOM 568 N N . ALA A 1 73 ? 44.349 -7.875 -9.096 1.00 14.15 73 ALA A N 1
ATOM 569 C CA . ALA A 1 73 ? 45.102 -7.581 -10.309 1.00 18.46 73 ALA A CA 1
ATOM 570 C C . ALA A 1 73 ? 45.144 -8.860 -11.137 1.00 20.43 73 ALA A C 1
ATOM 571 O O . ALA A 1 73 ? 45.714 -9.864 -10.710 1.00 16.28 73 ALA A O 1
ATOM 573 N N . ASN A 1 74 ? 44.527 -8.830 -12.313 1.00 24.56 74 ASN A N 1
ATOM 574 C CA . ASN A 1 74 ? 44.379 -10.044 -13.105 1.00 20.82 74 ASN A CA 1
ATOM 575 C C . ASN A 1 74 ? 43.694 -11.114 -12.263 1.00 19.71 74 ASN A C 1
ATOM 576 O O . ASN A 1 74 ? 42.648 -10.856 -11.670 1.00 18.45 74 ASN A O 1
ATOM 581 N N . ASP A 1 75 ? 44.292 -12.301 -12.189 1.00 16.50 75 ASP A N 1
ATOM 582 C CA . ASP A 1 75 ? 43.694 -13.398 -11.429 1.00 17.45 75 ASP A CA 1
ATOM 583 C C . ASP A 1 75 ? 44.268 -13.502 -10.017 1.00 14.16 75 ASP A C 1
ATOM 584 O O . ASP A 1 75 ? 44.017 -14.476 -9.309 1.00 14.78 75 ASP A O 1
ATOM 589 N N . ASN A 1 76 ? 45.035 -12.496 -9.615 1.00 14.83 76 ASN A N 1
ATOM 590 C CA . ASN A 1 76 ? 45.609 -12.460 -8.270 1.00 12.95 76 ASN A CA 1
ATOM 591 C C . ASN A 1 76 ? 44.845 -11.539 -7.331 1.00 13.96 76 ASN A C 1
ATOM 592 O O . ASN A 1 76 ? 44.506 -10.415 -7.691 1.00 13.40 76 ASN A O 1
ATOM 597 N N . PHE A 1 77 ? 44.594 -12.022 -6.118 1.00 11.05 77 PHE A N 1
ATOM 598 C CA . PHE A 1 77 ? 43.963 -11.220 -5.080 1.00 10.89 77 PHE A CA 1
ATOM 599 C C . PHE A 1 77 ? 44.950 -11.027 -3.933 1.00 10.70 77 PHE A C 1
ATOM 600 O O . PHE A 1 77 ? 45.660 -11.954 -3.552 1.00 11.77 77 PHE A O 1
ATOM 608 N N . TYR A 1 78 ? 45.006 -9.815 -3.395 1.00 10.42 78 TYR A N 1
ATOM 609 C CA . TYR A 1 78 ? 45.980 -9.495 -2.366 1.00 9.11 78 TYR A CA 1
ATOM 610 C C . TYR A 1 78 ? 45.311 -8.920 -1.136 1.00 8.71 78 TYR A C 1
ATOM 611 O O . TYR A 1 78 ? 44.291 -8.240 -1.238 1.00 10.15 78 TYR A O 1
ATOM 620 N N . LEU A 1 79 ? 45.904 -9.198 0.021 1.00 11.01 79 LEU A N 1
ATOM 621 C CA . LEU A 1 79 ? 45.508 -8.565 1.274 1.00 9.36 79 LEU A CA 1
ATOM 622 C C . LEU A 1 79 ? 46.761 -7.954 1.870 1.00 11.40 79 LEU A C 1
ATOM 623 O O . LEU A 1 79 ? 47.809 -8.595 1.913 1.00 12.72 79 LEU A O 1
ATOM 628 N N . ILE A 1 80 ? 46.660 -6.712 2.328 1.00 8.79 80 ILE A N 1
ATOM 629 C CA . ILE A 1 80 ? 47.813 -6.051 2.911 1.00 9.40 80 ILE A CA 1
ATOM 630 C C . ILE A 1 80 ? 47.513 -5.668 4.350 1.00 8.73 80 ILE A C 1
ATOM 631 O O . ILE A 1 80 ? 46.562 -4.945 4.617 1.00 10.76 80 ILE A O 1
ATOM 636 N N . LEU A 1 81 ? 48.312 -6.184 5.275 1.00 9.50 81 LEU A N 1
ATOM 637 C CA . LEU A 1 81 ? 48.245 -5.760 6.666 1.00 11.08 81 LEU A CA 1
ATOM 638 C C . LEU A 1 81 ? 49.315 -4.679 6.791 1.00 11.44 81 LEU A C 1
ATOM 639 O O . LEU A 1 81 ? 50.508 -4.976 6.842 1.00 12.21 81 LEU A O 1
ATOM 644 N N . HIS A 1 82 ? 48.880 -3.424 6.803 1.00 11.65 82 HIS A N 1
ATOM 645 C CA . HIS A 1 82 ? 49.792 -2.292 6.627 1.00 13.56 82 HIS A CA 1
ATOM 646 C C . HIS A 1 82 ? 50.732 -2.014 7.785 1.00 14.06 82 HIS A C 1
ATOM 647 O O . HIS A 1 82 ? 51.867 -1.573 7.579 1.00 17.36 82 HIS A O 1
ATOM 654 N N . ARG A 1 83 ? 50.251 -2.249 8.999 1.00 12.85 83 ARG A N 1
ATOM 655 C CA . ARG A 1 83 ? 50.982 -1.875 10.196 1.00 14.22 83 ARG A CA 1
ATOM 656 C C . ARG A 1 83 ? 50.620 -2.907 11.250 1.00 12.32 83 ARG A C 1
ATOM 657 O O . ARG A 1 83 ? 49.773 -2.670 12.113 1.00 13.16 83 ARG A O 1
ATOM 665 N N . PHE A 1 84 ? 51.272 -4.061 11.160 1.00 11.77 84 PHE A N 1
ATOM 666 C CA . PHE A 1 84 ? 50.825 -5.279 11.831 1.00 12.14 84 PHE A CA 1
ATOM 667 C C . PHE A 1 84 ? 50.543 -5.069 13.316 1.00 13.24 84 PHE A C 1
ATOM 668 O O . PHE A 1 84 ? 51.416 -4.643 14.077 1.00 15.50 84 PHE A O 1
ATOM 676 N N . ARG A 1 85 ? 49.312 -5.362 13.716 1.00 13.68 85 ARG A N 1
ATOM 677 C CA . ARG A 1 85 ? 48.902 -5.230 15.108 1.00 12.20 85 ARG A CA 1
ATOM 678 C C . ARG A 1 85 ? 48.938 -6.590 15.802 1.00 15.24 85 ARG A C 1
ATOM 679 O O . ARG A 1 85 ? 48.863 -7.639 15.154 1.00 12.99 85 ARG A O 1
ATOM 687 N N . GLU A 1 86 ? 49.056 -6.578 17.124 1.00 11.53 86 GLU A N 1
ATOM 688 C CA . GLU A 1 86 ? 49.082 -7.822 17.881 1.00 12.06 86 GLU A CA 1
ATOM 689 C C . GLU A 1 86 ? 47.822 -8.632 17.589 1.00 16.83 86 GLU A C 1
ATOM 690 O O . GLU A 1 86 ? 47.867 -9.857 17.443 1.00 14.09 86 GLU A O 1
ATOM 696 N N . GLU A 1 87 ? 46.700 -7.930 17.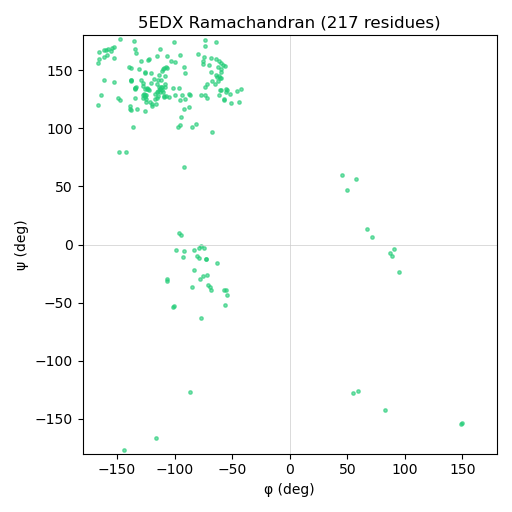479 1.00 11.05 87 GLU A N 1
ATOM 697 C CA . GLU A 1 87 ? 45.420 -8.563 17.212 1.00 12.38 87 GLU A CA 1
ATOM 698 C C . GLU A 1 87 ? 45.224 -8.939 15.732 1.00 12.74 87 GLU A C 1
ATOM 699 O O . GLU A 1 87 ? 44.209 -9.531 15.380 1.00 11.99 87 GLU A O 1
ATOM 705 N N . ASP A 1 88 ? 46.188 -8.595 14.877 1.00 12.95 88 ASP A N 1
ATOM 706 C CA . ASP A 1 88 ? 46.162 -9.039 13.476 1.00 12.27 88 ASP A CA 1
ATOM 707 C C . ASP A 1 88 ? 46.676 -10.475 13.333 1.00 13.39 88 ASP A C 1
ATOM 708 O O . ASP A 1 88 ? 46.573 -11.075 12.264 1.00 10.79 88 ASP A O 1
ATOM 713 N N . GLN A 1 89 ? 47.246 -11.030 14.399 1.00 11.23 89 GLN A N 1
ATOM 714 C CA . GLN A 1 89 ? 47.682 -12.420 14.341 1.00 10.54 89 GLN A CA 1
ATOM 715 C C . GLN A 1 89 ? 46.509 -13.361 14.099 1.00 9.23 89 GLN A C 1
ATOM 716 O O . GLN A 1 89 ? 45.431 -13.183 14.661 1.00 9.74 89 GLN A O 1
ATOM 722 N N . GLY A 1 90 ? 46.729 -14.383 13.281 1.00 11.13 90 GLY A N 1
ATOM 723 C CA . GLY A 1 90 ? 45.681 -15.348 13.012 1.00 10.87 90 GLY A CA 1
ATOM 724 C C . GLY A 1 90 ? 45.776 -15.956 11.629 1.00 9.67 90 GLY A C 1
ATOM 725 O O . GLY A 1 90 ? 46.853 -16.025 11.034 1.00 9.78 90 GLY A O 1
ATOM 726 N N . TYR A 1 91 ? 44.631 -16.389 11.115 1.00 9.85 91 TYR A N 1
ATOM 727 C CA . TYR A 1 91 ? 44.571 -17.150 9.873 1.00 9.00 91 TYR A CA 1
ATOM 728 C C . TYR A 1 91 ? 43.798 -16.387 8.814 1.00 8.73 91 TYR A C 1
ATOM 729 O O . TYR A 1 91 ? 42.659 -15.982 9.036 1.00 10.78 91 TYR A O 1
ATOM 738 N N . TYR A 1 92 ? 44.428 -16.181 7.665 1.00 7.67 92 TYR A N 1
ATOM 739 C CA . TYR A 1 92 ? 43.789 -15.466 6.572 1.00 8.69 92 TYR A CA 1
ATOM 740 C C . TYR A 1 92 ? 43.587 -16.420 5.406 1.00 8.49 92 TYR A C 1
ATOM 741 O O . TYR A 1 92 ? 44.439 -17.269 5.139 1.00 10.24 92 TYR A O 1
ATOM 750 N N . PHE A 1 93 ? 42.458 -16.290 4.715 1.00 7.24 93 PHE A N 1
ATOM 751 C CA . PHE A 1 93 ? 42.165 -17.208 3.620 1.00 8.84 93 PHE A CA 1
ATOM 752 C C . PHE A 1 93 ? 41.109 -16.643 2.690 1.00 10.42 93 PHE A C 1
ATOM 753 O O . PHE A 1 93 ? 40.389 -15.714 3.050 1.00 10.40 93 PHE A O 1
ATOM 761 N N . CYS A 1 94 ? 41.048 -17.195 1.482 1.00 8.94 94 CYS A N 1
ATOM 762 C CA . CYS A 1 94 ? 40.168 -16.682 0.445 1.00 10.41 94 CYS A CA 1
ATOM 763 C C . CYS A 1 94 ? 39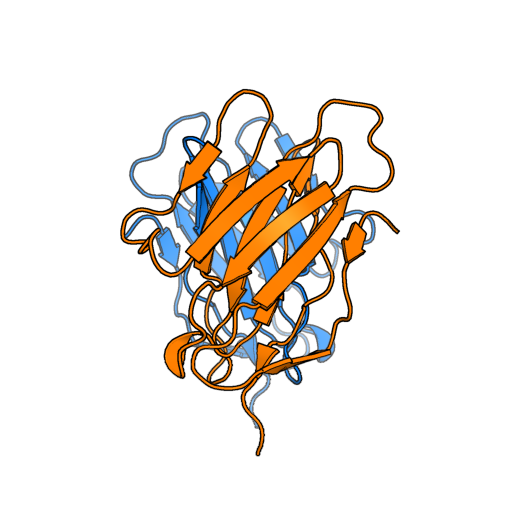.002 -17.626 0.246 1.00 11.86 94 CYS A C 1
ATOM 764 O O . CYS A 1 94 ? 39.122 -18.823 0.486 1.00 12.15 94 CYS A O 1
ATOM 767 N N . SER A 1 95 ? 37.891 -17.093 -0.190 1.00 9.31 95 SER A N 1
ATOM 768 C CA . SER A 1 95 ? 36.706 -17.879 -0.458 1.00 10.68 95 SER A CA 1
ATOM 769 C C . SER A 1 95 ? 36.070 -17.508 -1.806 1.00 18.14 95 SER A C 1
ATOM 770 O O . SER A 1 95 ? 35.950 -16.375 -2.111 1.00 16.11 95 SER A O 1
ATOM 773 N N . PHE A 1 96 ? 35.720 -18.515 -2.589 1.00 15.33 96 PHE A N 1
ATOM 774 C CA . PHE A 1 96 ? 35.305 -18.377 -4.000 1.00 27.91 96 PHE A CA 1
ATOM 775 C C . PHE A 1 96 ? 34.056 -19.241 -4.171 1.00 30.21 96 PHE A C 1
ATOM 776 O O . PHE A 1 96 ? 33.971 -20.320 -3.634 1.00 22.94 96 PHE A O 1
ATOM 784 N N . LEU A 1 97 ? 33.061 -18.682 -4.836 1.00 26.75 97 LEU A N 1
ATOM 785 C CA . LEU A 1 97 ? 31.819 -19.421 -5.008 1.00 24.43 97 LEU A CA 1
ATOM 786 C C . LEU A 1 97 ? 31.611 -19.784 -6.472 1.00 31.46 97 LEU A C 1
ATOM 787 O O . LEU A 1 97 ? 31.753 -18.948 -7.361 1.00 25.34 97 LEU A O 1
ATOM 792 N N . SER A 1 98 ? 31.293 -21.046 -6.716 1.00 24.51 98 SER A N 1
ATOM 793 C CA . SER A 1 98 ? 31.073 -21.532 -8.072 1.00 24.98 98 SER A CA 1
ATOM 794 C C . SER A 1 98 ? 30.014 -22.628 -8.009 1.00 26.26 98 SER A C 1
ATOM 795 O O . SER A 1 98 ? 30.160 -23.592 -7.259 1.00 22.74 98 SER A O 1
ATOM 798 N N . ASN A 1 99 ? 28.937 -22.465 -8.772 1.00 25.73 99 ASN A N 1
ATOM 799 C CA . ASN A 1 99 ? 27.883 -23.476 -8.837 1.00 19.89 99 ASN A CA 1
ATOM 800 C C . ASN A 1 99 ? 27.433 -24.042 -7.474 1.00 17.14 99 ASN A C 1
ATOM 801 O O . ASN A 1 99 ? 27.530 -25.247 -7.237 1.00 19.29 99 ASN A O 1
ATOM 806 N N . SER A 1 100 ? 26.945 -23.174 -6.595 1.00 19.18 100 SER A N 1
ATOM 807 C CA . SER A 1 100 ? 26.372 -23.612 -5.316 1.00 14.33 100 SER A CA 1
ATOM 808 C C . SER A 1 100 ? 27.383 -24.217 -4.340 1.00 21.59 100 SER A C 1
ATOM 809 O O . SER A 1 100 ? 26.985 -24.856 -3.367 1.00 22.23 100 SER A O 1
ATOM 812 N N . VAL A 1 101 ? 28.676 -24.048 -4.603 1.00 16.79 101 VAL A N 1
ATOM 813 C CA . VAL A 1 101 ? 29.699 -24.579 -3.705 1.00 12.23 101 VAL A CA 1
ATOM 814 C C . VAL A 1 101 ? 30.611 -23.454 -3.222 1.00 16.89 101 VAL A C 1
ATOM 815 O O . VAL A 1 101 ? 31.057 -22.632 -4.017 1.00 17.95 101 VAL A O 1
ATOM 819 N N . LEU A 1 102 ? 30.872 -23.414 -1.918 1.00 18.10 102 LEU A N 1
ATOM 820 C CA . LEU A 1 102 ? 31.862 -22.493 -1.367 1.00 16.20 102 LEU A CA 1
ATOM 821 C C . LEU A 1 102 ? 33.227 -23.166 -1.331 1.00 14.97 102 LEU A C 1
ATOM 822 O O . LEU A 1 102 ? 33.372 -24.255 -0.766 1.00 14.80 102 LEU A O 1
ATOM 827 N N . TYR A 1 103 ? 34.221 -22.521 -1.937 1.00 12.58 103 TYR A N 1
ATOM 828 C CA . TYR A 1 103 ? 35.586 -23.021 -1.947 1.00 12.31 103 TYR A CA 1
ATOM 829 C C . TYR A 1 103 ? 36.471 -22.162 -1.057 1.00 13.13 103 TYR A C 1
ATOM 830 O O . TYR A 1 103 ? 36.288 -20.951 -0.985 1.00 16.04 103 TYR A O 1
ATOM 839 N N . PHE A 1 104 ? 37.442 -22.784 -0.399 1.00 9.78 104 PHE A N 1
ATOM 840 C CA . PHE A 1 104 ? 38.342 -22.042 0.484 1.00 9.03 104 PHE A CA 1
ATOM 841 C C . PHE A 1 104 ? 39.795 -22.316 0.145 1.00 12.68 104 PHE A C 1
ATOM 842 O O . PHE A 1 104 ? 40.161 -23.456 -0.115 1.00 14.69 104 PHE A O 1
ATOM 850 N N . SER A 1 105 ? 40.630 -21.278 0.167 1.00 11.21 105 SER A N 1
ATOM 851 C CA . SER A 1 105 ? 42.070 -21.477 0.041 1.00 12.49 105 SER A CA 1
ATOM 852 C C . SER A 1 105 ? 42.605 -22.036 1.348 1.00 12.43 105 SER A C 1
ATOM 853 O O . SER A 1 105 ? 41.956 -21.924 2.384 1.00 10.30 105 SER A O 1
ATOM 856 N N . ASN A 1 106 ? 43.793 -22.628 1.296 1.00 12.61 106 ASN A N 1
ATOM 857 C CA . ASN A 1 106 ? 44.518 -22.972 2.514 1.00 12.62 106 ASN A CA 1
ATOM 858 C C . ASN A 1 106 ? 44.714 -21.732 3.372 1.00 11.45 106 ASN A C 1
ATOM 859 O O . ASN A 1 106 ? 44.756 -20.610 2.856 1.00 10.80 106 ASN A O 1
ATOM 864 N N . PHE A 1 107 ? 44.836 -21.945 4.677 1.00 10.15 107 PHE A N 1
ATOM 865 C CA . PHE A 1 107 ? 45.152 -20.877 5.617 1.00 11.29 107 PHE A CA 1
ATOM 866 C C . PHE A 1 107 ? 46.542 -20.307 5.356 1.00 14.08 107 PHE A C 1
ATOM 867 O O . PHE A 1 107 ? 47.492 -21.047 5.096 1.00 14.45 107 PHE A O 1
ATOM 875 N N . MET A 1 108 ? 46.656 -18.988 5.434 1.00 8.73 108 MET A N 1
ATOM 876 C CA . MET A 1 108 ? 47.950 -18.336 5.552 1.00 11.17 108 MET A CA 1
ATOM 877 C C . MET A 1 108 ? 48.019 -17.830 6.988 1.00 14.93 108 MET A C 1
ATOM 878 O O . MET A 1 108 ? 47.261 -16.944 7.374 1.00 10.64 108 MET A O 1
ATOM 883 N N A SER A 1 109 ? 48.899 -18.420 7.787 0.51 13.60 109 SER A N 1
ATOM 884 N N B SER A 1 109 ? 48.920 -18.406 7.778 0.49 13.61 109 SER A N 1
ATOM 885 C CA A SER A 1 109 ? 49.014 -18.022 9.182 0.51 14.33 109 SER A CA 1
ATOM 886 C CA B SER A 1 109 ? 49.044 -18.053 9.190 0.49 14.36 109 SER A CA 1
ATOM 887 C C A SER A 1 109 ? 49.994 -16.868 9.303 0.51 13.71 109 SER A C 1
ATOM 888 C C B SER A 1 109 ? 50.033 -16.908 9.369 0.49 13.72 109 SER A C 1
ATOM 889 O O A SER A 1 109 ? 51.051 -16.863 8.672 0.51 16.42 109 SER A O 1
ATOM 890 O O B SER A 1 109 ? 51.147 -16.958 8.853 0.49 16.69 109 SER A O 1
ATOM 895 N N . VAL A 1 110 ? 49.625 -15.873 10.097 1.00 11.69 110 VAL A N 1
ATOM 896 C CA . VAL A 1 110 ? 50.503 -14.746 10.348 1.00 11.62 110 VAL A CA 1
ATOM 897 C C . VAL A 1 110 ? 50.590 -14.544 11.857 1.00 12.67 110 VAL A C 1
ATOM 898 O O . VAL A 1 110 ? 49.587 -14.254 12.504 1.00 9.79 110 VAL A O 1
ATOM 902 N N . PHE A 1 111 ? 51.785 -14.725 12.412 1.00 11.42 111 PHE A N 1
ATOM 903 C CA . PHE A 1 111 ? 51.980 -14.634 13.859 1.00 12.61 111 PHE A CA 1
ATOM 904 C C . PHE A 1 111 ? 53.258 -13.871 14.201 1.00 15.20 111 PHE A C 1
ATOM 905 O O . PHE A 1 111 ? 54.205 -13.843 13.416 1.00 17.34 111 PHE A O 1
ATOM 913 N N . LEU A 1 112 ? 53.256 -13.236 15.369 1.00 12.62 112 LEU A N 1
ATOM 914 C CA . LEU A 1 112 ? 54.448 -12.627 15.942 1.00 17.32 112 LEU A CA 1
ATOM 915 C C . LEU A 1 112 ? 55.493 -13.709 16.214 1.00 24.18 112 LEU A C 1
ATOM 916 O O . LEU A 1 112 ? 55.151 -14.876 16.433 1.00 19.99 112 LEU A O 1
ATOM 921 N N . PRO A 1 113 ? 56.777 -13.331 16.194 1.00 26.61 113 PRO A N 1
ATOM 922 C CA . PRO A 1 113 ? 57.816 -14.265 16.636 1.00 38.74 113 PRO A CA 1
ATOM 923 C C . PRO A 1 113 ? 57.610 -14.586 18.111 1.00 36.14 113 PRO A C 1
ATOM 924 O O . PRO A 1 113 ? 57.199 -13.707 18.867 1.00 39.89 113 PRO A O 1
ATOM 928 N N . ALA A 1 114 ? 57.877 -15.824 18.516 1.00 43.67 114 ALA A N 1
ATOM 929 C CA . ALA A 1 114 ? 57.685 -16.219 19.909 1.00 56.91 114 ALA A CA 1
ATOM 930 C C . ALA A 1 114 ? 58.889 -15.851 20.773 1.00 56.05 114 ALA A C 1
ATOM 931 O O . ALA A 1 114 ? 59.743 -15.064 20.362 1.00 54.75 114 ALA A O 1
ATOM 933 N N . SER B 1 1 ? 20.430 -11.112 16.421 1.00 61.80 1 SER B N 1
ATOM 934 C CA . SER B 1 1 ? 21.471 -11.253 15.408 1.00 59.61 1 SER B CA 1
ATOM 935 C C . SER B 1 1 ? 20.921 -11.878 14.129 1.00 51.05 1 SER B C 1
ATOM 936 O O . SER B 1 1 ? 19.715 -12.101 14.003 1.00 53.08 1 SER B O 1
ATOM 939 N N . LEU B 1 2 ? 21.807 -12.157 13.179 1.00 38.19 2 LEU B N 1
ATOM 940 C CA . LEU B 1 2 ? 21.390 -12.671 11.879 1.00 33.89 2 LEU B CA 1
ATOM 941 C C . LEU B 1 2 ? 21.059 -14.162 11.931 1.00 33.29 2 LEU B C 1
ATOM 942 O O . LEU B 1 2 ? 20.227 -14.650 11.162 1.00 32.23 2 LEU B O 1
ATOM 947 N N . PHE B 1 3 ? 21.717 -14.880 12.838 1.00 24.30 3 PHE B N 1
ATOM 948 C CA . PHE B 1 3 ? 21.499 -16.314 12.999 1.00 25.92 3 PHE B CA 1
ATOM 949 C C . PHE B 1 3 ? 21.026 -16.645 14.406 1.00 28.42 3 PHE B C 1
ATOM 950 O O . PHE B 1 3 ? 21.412 -15.991 15.373 1.00 24.26 3 PHE B O 1
ATOM 958 N N . ARG B 1 4 ? 20.203 -17.680 14.514 1.00 20.37 4 ARG B N 1
ATOM 959 C CA . ARG B 1 4 ? 19.964 -18.340 15.789 1.00 21.92 4 ARG B CA 1
ATOM 960 C C . ARG B 1 4 ? 20.268 -19.821 15.606 1.00 26.90 4 ARG B C 1
ATOM 961 O O . ARG B 1 4 ? 19.776 -20.444 14.671 1.00 29.60 4 ARG B O 1
ATOM 969 N N . THR B 1 5 ? 21.094 -20.388 16.477 1.00 20.67 5 THR B N 1
ATOM 970 C CA . THR B 1 5 ? 21.447 -21.795 16.335 1.00 22.74 5 THR B CA 1
ATOM 971 C C . THR B 1 5 ? 20.937 -22.627 17.503 1.00 31.73 5 THR B C 1
ATOM 972 O O . THR B 1 5 ? 20.599 -22.095 18.561 1.00 36.16 5 THR B O 1
ATOM 976 N N . SER B 1 6 ? 20.871 -23.937 17.300 1.00 19.96 6 SER B N 1
ATOM 977 C CA . SER B 1 6 ? 20.599 -24.860 18.394 1.00 23.47 6 SER B CA 1
ATOM 978 C C . SER B 1 6 ? 21.767 -24.767 19.369 1.00 27.92 6 SER B C 1
ATOM 979 O O . SER B 1 6 ? 22.746 -24.077 19.081 1.00 27.08 6 SER B O 1
ATOM 982 N N . PRO B 1 7 ? 21.675 -25.447 20.529 1.00 32.34 7 PRO B N 1
ATOM 983 C CA . PRO B 1 7 ? 22.717 -25.285 21.554 1.00 30.94 7 PRO B CA 1
ATOM 984 C C . PRO B 1 7 ? 24.125 -25.358 20.971 1.00 24.32 7 PRO B C 1
ATOM 985 O O . PRO B 1 7 ? 24.429 -26.259 20.190 1.00 28.07 7 PRO B O 1
ATOM 989 N N . GLU B 1 8 ? 24.973 -24.405 21.341 1.00 29.07 8 GLU B N 1
ATOM 990 C CA . GLU B 1 8 ? 26.302 -24.315 20.756 1.00 27.75 8 GLU B CA 1
ATOM 991 C C . GLU B 1 8 ? 27.240 -25.415 21.243 1.00 26.14 8 GLU B C 1
ATOM 992 O O . GLU B 1 8 ? 28.314 -25.605 20.684 1.00 24.49 8 GLU B O 1
ATOM 998 N N . MET B 1 9 ? 26.840 -26.134 22.289 1.00 31.17 9 MET B N 1
ATOM 999 C CA . MET B 1 9 ? 27.635 -27.257 22.781 1.00 29.21 9 MET B CA 1
ATOM 1000 C C . MET B 1 9 ? 26.800 -28.529 22.836 1.00 30.30 9 MET B C 1
ATOM 1001 O O . MET B 1 9 ? 25.759 -28.575 23.493 1.00 32.68 9 MET B O 1
ATOM 1006 N N . VAL B 1 10 ? 27.264 -29.559 22.138 1.00 20.55 10 VAL B N 1
ATOM 1007 C CA . VAL B 1 10 ? 26.562 -30.832 22.081 1.00 22.84 10 VAL B CA 1
ATOM 1008 C C . VAL B 1 10 ? 27.492 -31.979 22.452 1.00 21.55 10 VAL B C 1
ATOM 1009 O O . VAL B 1 10 ? 28.584 -32.107 21.911 1.00 19.59 10 VAL B O 1
ATOM 1013 N N . GLN B 1 11 ? 27.061 -32.814 23.386 1.00 22.46 11 GLN B N 1
ATOM 1014 C CA . GLN B 1 11 ? 27.802 -34.028 23.674 1.00 19.53 11 GLN B CA 1
ATOM 1015 C C . GLN B 1 11 ? 27.048 -35.206 23.081 1.00 24.68 11 GLN B C 1
ATOM 1016 O O . GLN B 1 11 ? 25.854 -35.379 23.329 1.00 30.67 11 GLN B O 1
ATOM 1022 N N . ALA B 1 12 ? 27.743 -36.010 22.288 1.00 23.29 12 ALA B N 1
ATOM 1023 C CA . ALA B 1 12 ? 27.102 -37.109 21.584 1.00 29.05 12 ALA B CA 1
ATOM 1024 C C . ALA B 1 12 ? 27.877 -38.405 21.764 1.00 31.22 12 ALA B C 1
ATOM 1025 O O . ALA B 1 12 ? 29.092 -38.391 21.942 1.00 36.24 12 ALA B O 1
ATOM 1027 N N . SER B 1 13 ? 27.166 -39.527 21.718 1.00 27.58 13 SER B N 1
ATOM 1028 C CA . SER B 1 13 ? 27.807 -40.831 21.797 1.00 23.23 13 SER B CA 1
ATOM 1029 C C . SER B 1 13 ? 27.861 -41.457 20.415 1.00 25.26 13 SER B C 1
ATOM 1030 O O . SER B 1 13 ? 27.096 -41.077 19.527 1.00 26.88 13 SER B O 1
ATOM 1033 N N . LEU B 1 14 ? 28.776 -42.402 20.226 1.00 24.42 14 LEU B N 1
ATOM 1034 C CA . LEU B 1 14 ? 28.895 -43.085 18.948 1.00 27.77 14 LEU B CA 1
ATOM 1035 C C . LEU B 1 14 ? 27.552 -43.686 18.548 1.00 33.35 14 LEU B C 1
ATOM 1036 O O . LEU B 1 14 ? 26.877 -44.319 19.360 1.00 29.64 14 LEU B O 1
ATOM 1041 N N . GLY B 1 15 ? 27.160 -43.462 17.299 1.00 26.48 15 GLY B N 1
ATOM 1042 C CA . GLY B 1 15 ? 25.936 -44.033 16.764 1.00 22.45 15 GLY B CA 1
ATOM 1043 C C . GLY B 1 15 ? 24.701 -43.186 16.984 1.00 22.66 15 GLY B C 1
ATOM 1044 O O . GLY B 1 15 ? 23.643 -43.465 16.426 1.00 25.91 15 GLY B O 1
ATOM 1045 N N . GLU B 1 16 ? 24.827 -42.149 17.803 1.00 24.68 16 GLU B N 1
ATOM 1046 C CA . GLU B 1 16 ? 23.705 -41.265 18.071 1.00 22.38 16 GLU B CA 1
ATOM 1047 C C . GLU B 1 16 ? 23.363 -40.462 16.822 1.00 23.25 16 GLU B C 1
ATOM 1048 O O . GLU B 1 16 ? 24.240 -40.157 16.012 1.00 21.90 16 GLU B O 1
ATOM 1054 N N . THR B 1 17 ? 22.086 -40.142 16.662 1.00 19.10 17 THR B N 1
ATOM 1055 C CA . THR B 1 17 ? 21.650 -39.256 15.591 1.00 20.33 17 THR B CA 1
ATOM 1056 C C . THR B 1 17 ? 21.641 -37.838 16.138 1.00 24.37 17 THR B C 1
ATOM 1057 O O . THR B 1 17 ? 20.898 -37.529 17.069 1.00 24.24 17 THR B O 1
ATOM 1061 N N . VAL B 1 18 ? 22.488 -36.986 15.574 1.00 19.69 18 VAL B N 1
ATOM 1062 C CA . VAL B 1 18 ? 22.628 -35.615 16.049 1.00 17.73 18 VAL B CA 1
ATOM 1063 C C . VAL B 1 18 ? 22.044 -34.652 15.024 1.00 18.03 18 VAL B C 1
ATOM 1064 O O . VAL B 1 18 ? 22.401 -34.703 13.852 1.00 19.11 18 VAL B O 1
ATOM 1068 N N . LYS B 1 19 ? 21.142 -33.784 15.467 1.00 17.83 19 LYS B N 1
ATOM 1069 C CA . LYS B 1 19 ? 20.500 -32.822 14.576 1.00 18.61 19 LYS B CA 1
ATOM 1070 C C . LYS B 1 19 ? 20.783 -31.388 15.006 1.00 21.07 19 LYS B C 1
ATOM 1071 O O . LYS B 1 19 ? 20.433 -30.985 16.118 1.00 18.97 19 LYS B O 1
ATOM 1077 N N . LEU B 1 20 ? 21.419 -30.625 14.119 1.00 17.26 20 LEU B N 1
ATOM 1078 C CA . LEU B 1 20 ? 21.789 -29.240 14.401 1.00 14.69 20 LEU B CA 1
ATOM 1079 C C . LEU B 1 20 ? 20.903 -28.280 13.614 1.00 17.79 20 LEU B C 1
ATOM 1080 O O . LEU B 1 20 ? 20.412 -28.621 12.543 1.00 16.58 20 LEU B O 1
ATOM 1085 N N . ARG B 1 21 ? 20.708 -27.075 14.142 1.00 13.90 21 ARG B N 1
ATOM 1086 C CA . ARG B 1 21 ? 19.836 -26.097 13.503 1.00 16.91 21 ARG B CA 1
ATOM 1087 C C . ARG B 1 21 ? 20.467 -24.714 13.441 1.00 16.75 21 ARG B C 1
ATOM 1088 O O . ARG B 1 21 ? 21.041 -24.244 14.419 1.00 17.56 21 ARG B O 1
ATOM 1096 N N . CYS B 1 22 ? 20.369 -24.073 12.281 1.00 17.39 22 CYS B N 1
ATOM 1097 C CA . CYS B 1 22 ? 20.641 -22.646 12.171 1.00 16.91 22 CYS B CA 1
ATOM 1098 C C . CYS B 1 22 ? 19.449 -21.965 11.512 1.00 22.03 22 CYS B C 1
ATOM 1099 O O . CYS B 1 22 ? 18.940 -22.423 10.487 1.00 17.45 22 CYS B O 1
ATOM 1102 N N . GLU B 1 23 ? 18.975 -20.898 12.142 1.00 20.60 23 GLU B N 1
ATOM 1103 C CA . GLU B 1 23 ? 17.853 -20.141 11.617 1.00 24.41 23 GLU B CA 1
ATOM 1104 C C . GLU B 1 23 ? 18.339 -18.788 11.119 1.00 27.64 23 GLU B C 1
ATOM 1105 O O . GLU B 1 23 ? 19.029 -18.069 11.838 1.00 23.13 23 GLU B O 1
ATOM 1111 N N . VAL B 1 24 ? 17.992 -18.451 9.880 1.00 20.60 24 VAL B N 1
ATOM 1112 C CA . VAL B 1 24 ? 18.351 -17.155 9.317 1.00 22.78 24 VAL B CA 1
ATOM 1113 C C . VAL B 1 24 ? 17.266 -16.156 9.686 1.00 32.00 24 VAL B C 1
ATOM 1114 O O . VAL B 1 24 ? 16.112 -16.310 9.293 1.00 33.67 24 VAL B O 1
ATOM 1118 N N . MET B 1 25 ? 17.646 -15.130 10.439 1.00 33.43 25 MET B N 1
ATOM 1119 C CA . MET B 1 25 ? 16.678 -14.363 11.222 1.00 42.08 25 MET B CA 1
ATOM 1120 C C . MET B 1 25 ? 15.815 -13.355 10.471 1.00 54.45 25 MET B C 1
ATOM 1121 O O . MET B 1 25 ? 14.591 -13.498 10.447 1.00 67.01 25 MET B O 1
ATOM 1126 N N . HIS B 1 26 ? 16.420 -12.335 9.873 1.00 70.16 26 HIS B N 1
ATOM 1127 C CA . HIS B 1 26 ? 15.600 -11.395 9.118 1.00 85.87 26 HIS B CA 1
ATOM 1128 C C . HIS B 1 26 ? 15.479 -11.776 7.649 1.00 87.75 26 HIS B C 1
ATOM 1129 O O . HIS B 1 26 ? 15.978 -11.079 6.762 1.00 95.88 26 HIS B O 1
ATOM 1136 N N . SER B 1 27 ? 14.807 -12.893 7.399 1.00 83.51 27 SER B N 1
ATOM 1137 C CA . SER B 1 27 ? 14.455 -13.247 6.039 1.00 90.03 27 SER B CA 1
ATOM 1138 C C . SER B 1 27 ? 13.437 -12.253 5.508 1.00 100.31 27 SER B C 1
ATOM 1139 O O . SER B 1 27 ? 12.241 -12.369 5.772 1.00 98.21 27 SER B O 1
ATOM 1142 N N . ASN B 1 28 ? 13.924 -11.261 4.776 1.00 96.84 28 ASN B N 1
ATOM 1143 C CA . ASN B 1 28 ? 13.063 -10.379 4.012 1.00 98.96 28 ASN B CA 1
ATOM 1144 C C . ASN B 1 28 ? 12.790 -11.048 2.678 1.00 99.16 28 ASN B C 1
ATOM 1145 O O . ASN B 1 28 ? 11.758 -10.814 2.044 1.00 101.50 28 ASN B O 1
ATOM 1150 N N . THR B 1 29 ? 13.826 -11.713 2.206 1.00 92.55 29 THR B N 1
ATOM 1151 C CA . THR B 1 29 ? 13.817 -12.326 0.918 1.00 88.21 29 THR B CA 1
ATOM 1152 C C . THR B 1 29 ? 13.935 -13.812 1.105 1.00 79.28 29 THR B C 1
ATOM 1153 O O . THR B 1 29 ? 13.748 -14.311 2.200 1.00 83.75 29 THR B O 1
ATOM 1157 N N . LEU B 1 30 ? 14.218 -14.509 0.025 1.00 67.65 30 LEU B N 1
ATOM 1158 C CA . LEU B 1 30 ? 14.336 -15.951 -0.001 1.00 61.77 30 LEU B CA 1
ATOM 1159 C C . LEU B 1 30 ? 15.633 -16.301 0.665 1.00 53.48 30 LEU B C 1
ATOM 1160 O O . LEU B 1 30 ? 16.596 -15.623 0.418 1.00 56.93 30 LEU B O 1
ATOM 1165 N N . THR B 1 31 ? 15.688 -17.289 1.545 1.00 39.46 31 THR B N 1
ATOM 1166 C CA . THR B 1 31 ? 16.956 -17.561 2.132 1.00 27.85 31 THR B CA 1
ATOM 1167 C C . THR B 1 31 ? 17.653 -18.861 1.711 1.00 26.24 31 THR B C 1
ATOM 1168 O O . THR B 1 31 ? 17.049 -19.827 1.371 1.00 20.76 31 THR B O 1
ATOM 1172 N N . SER B 1 32 ? 18.958 -18.807 1.779 1.00 25.01 32 SER B N 1
ATOM 1173 C CA . SER B 1 32 ? 19.783 -19.988 1.536 1.00 24.16 32 SER B CA 1
ATOM 1174 C C . SER B 1 32 ? 20.853 -20.093 2.616 1.00 27.61 32 SER B C 1
ATOM 1175 O O . SER B 1 32 ? 21.061 -19.150 3.383 1.00 29.49 32 SER B O 1
ATOM 1178 N N . CYS B 1 33 ? 21.534 -21.233 2.675 1.00 22.25 33 CYS B N 1
ATOM 1179 C CA . CYS B 1 33 ? 22.537 -21.464 3.704 1.00 22.01 33 CYS B CA 1
ATOM 1180 C C . CYS B 1 33 ? 23.474 -22.601 3.310 1.00 20.90 33 CYS B C 1
ATOM 1181 O O . CYS B 1 33 ? 23.041 -23.595 2.734 1.00 26.03 33 CYS B O 1
ATOM 1184 N N . SER B 1 34 ? 24.759 -22.459 3.620 1.00 13.98 34 SER B N 1
ATOM 1185 C CA . SER B 1 34 ? 25.705 -23.550 3.422 1.00 15.53 34 SER B CA 1
ATOM 1186 C C . SER B 1 34 ? 26.159 -24.062 4.777 1.00 17.53 34 SER B C 1
ATOM 1187 O O . SER B 1 34 ? 26.498 -23.270 5.658 1.00 16.23 34 SER B O 1
ATOM 1190 N N . TRP B 1 35 ? 26.154 -25.379 4.951 1.00 11.39 35 TRP B N 1
ATOM 1191 C CA . TRP B 1 35 ? 26.708 -25.981 6.164 1.00 11.55 35 TRP B CA 1
ATOM 1192 C C . TRP B 1 35 ? 28.198 -26.202 5.989 1.00 12.85 35 TRP B C 1
ATOM 1193 O O . TRP B 1 35 ? 28.634 -26.808 5.008 1.00 14.13 35 TRP B O 1
ATOM 1204 N N . LEU B 1 36 ? 28.973 -25.715 6.953 1.00 12.88 36 LEU B N 1
ATOM 1205 C CA . LEU B 1 36 ? 30.423 -25.835 6.932 1.00 10.41 36 LEU B CA 1
ATOM 1206 C C . LEU B 1 36 ? 30.917 -26.533 8.195 1.00 10.89 36 LEU B C 1
ATOM 1207 O O . LEU B 1 36 ? 30.226 -26.563 9.210 1.00 10.65 36 LEU B O 1
ATOM 1212 N N . TYR B 1 37 ? 32.121 -27.083 8.120 1.00 11.45 37 TYR B N 1
ATOM 1213 C CA . TYR B 1 37 ? 32.704 -27.842 9.219 1.00 12.41 37 TYR B CA 1
ATOM 1214 C C . TYR B 1 37 ? 34.170 -27.469 9.383 1.00 11.26 37 TYR B C 1
ATOM 1215 O O . TYR B 1 37 ? 34.877 -27.257 8.396 1.00 12.90 37 TYR B O 1
ATOM 1224 N N . GLN B 1 38 ? 34.625 -27.372 10.630 1.00 12.71 38 GLN B N 1
ATOM 1225 C CA . GLN B 1 38 ? 36.050 -27.248 10.890 1.00 10.65 38 GLN B CA 1
ATOM 1226 C C . GLN B 1 38 ? 36.496 -28.374 11.819 1.00 11.81 38 GLN B C 1
ATOM 1227 O O . GLN B 1 38 ? 35.834 -28.662 12.818 1.00 12.33 38 GLN B O 1
ATOM 1233 N N . LYS B 1 39 ? 37.604 -29.016 11.464 1.00 10.68 39 LYS B N 1
ATOM 1234 C CA . LYS B 1 39 ? 38.182 -30.080 12.278 1.00 13.58 39 LYS B CA 1
ATOM 1235 C C . LYS B 1 39 ? 38.545 -29.551 13.660 1.00 18.22 39 LYS B C 1
ATOM 1236 O O . LYS B 1 39 ? 38.846 -28.373 13.816 1.00 17.09 39 LYS B O 1
ATOM 1242 N N . PRO B 1 40 ? 38.520 -30.427 14.672 1.00 15.76 40 PRO B N 1
ATOM 1243 C CA . PRO B 1 40 ? 38.748 -30.024 16.066 1.00 16.49 40 PRO B CA 1
ATOM 1244 C C . PRO B 1 40 ? 40.208 -29.724 16.420 1.00 15.44 40 PRO B C 1
ATOM 1245 O O . PRO B 1 40 ? 40.450 -28.935 17.339 1.00 15.55 40 PRO B O 1
ATOM 1249 N N . GLY B 1 41 ? 41.158 -30.336 15.719 1.00 14.04 41 GLY B N 1
ATOM 1250 C CA . GLY B 1 41 ? 42.563 -30.226 16.087 1.00 19.94 41 GLY B CA 1
ATOM 1251 C C . GLY B 1 41 ? 43.280 -29.016 15.511 1.00 18.40 41 GLY B C 1
ATOM 1252 O O . GLY B 1 41 ? 42.837 -27.884 15.674 1.00 15.16 41 GLY B O 1
ATOM 1253 N N . ALA B 1 42 ? 44.404 -29.257 14.846 1.00 15.12 42 ALA B N 1
ATOM 1254 C CA . ALA B 1 42 ? 45.170 -28.181 14.222 1.00 13.68 42 ALA B CA 1
ATOM 1255 C C . ALA B 1 42 ? 44.274 -27.326 13.340 1.00 15.16 42 ALA B C 1
ATOM 1256 O O . ALA B 1 42 ? 43.544 -27.844 12.498 1.00 12.79 42 ALA B O 1
ATOM 1258 N N . ALA B 1 43 ? 44.337 -26.014 13.540 1.00 14.01 43 ALA B N 1
ATOM 1259 C CA . ALA B 1 43 ? 43.555 -25.072 12.747 1.00 13.48 43 ALA B CA 1
ATOM 1260 C C . ALA B 1 43 ? 43.842 -25.207 11.253 1.00 12.24 43 ALA B C 1
ATOM 1261 O O . ALA B 1 43 ? 44.989 -25.109 10.824 1.00 13.34 43 ALA B O 1
ATOM 1263 N N . SER B 1 44 ? 42.793 -25.430 10.467 1.00 13.44 44 SER B N 1
ATOM 1264 C CA . SER B 1 44 ? 42.929 -25.529 9.014 1.00 12.24 44 SER B CA 1
ATOM 1265 C C . SER B 1 44 ? 41.624 -25.114 8.350 1.00 11.77 44 SER B C 1
ATOM 1266 O O . SER B 1 44 ? 40.609 -24.943 9.017 1.00 10.42 44 SER B O 1
ATOM 1269 N N . LYS B 1 45 ? 41.639 -24.954 7.033 1.00 9.34 45 LYS B N 1
ATOM 1270 C CA . LYS B 1 45 ? 40.494 -24.357 6.365 1.00 8.22 45 LYS B CA 1
ATOM 1271 C C . LYS B 1 45 ? 39.199 -25.132 6.578 1.00 11.71 45 LYS B C 1
ATOM 1272 O O . LYS B 1 45 ? 39.216 -26.359 6.707 1.00 13.73 45 LYS B O 1
ATOM 1278 N N . PRO B 1 46 ? 38.069 -24.409 6.603 1.00 11.83 46 PRO B N 1
ATOM 1279 C CA . PRO B 1 46 ? 36.750 -25.025 6.765 1.00 13.68 46 PRO B CA 1
ATOM 1280 C C . PRO B 1 46 ? 36.429 -25.927 5.585 1.00 14.38 46 PRO B C 1
ATOM 1281 O O . PRO B 1 46 ? 37.014 -25.787 4.506 1.00 12.14 46 PRO B O 1
ATOM 1285 N N . ILE B 1 47 ? 35.495 -26.843 5.803 1.00 10.32 47 ILE B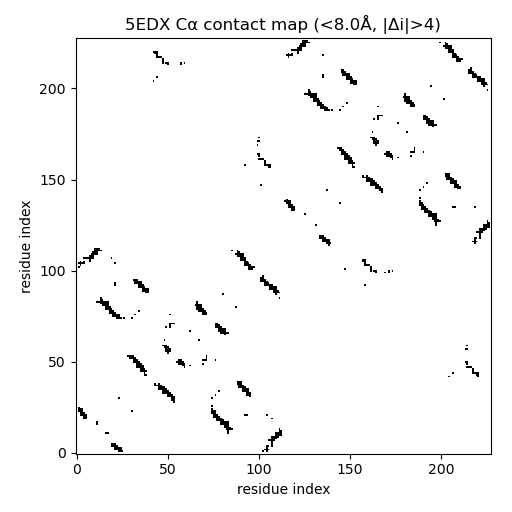 N 1
ATOM 1286 C CA . ILE B 1 47 ? 35.101 -27.817 4.796 1.00 9.43 47 ILE B CA 1
ATOM 1287 C C . ILE B 1 47 ? 33.640 -27.603 4.446 1.00 13.18 47 ILE B C 1
ATOM 1288 O O . ILE B 1 47 ? 32.785 -27.514 5.325 1.00 12.77 47 ILE B O 1
ATOM 1293 N N . PHE B 1 48 ? 33.355 -27.505 3.152 1.00 13.83 48 PHE B N 1
ATOM 1294 C CA . PHE B 1 48 ? 31.993 -27.337 2.680 1.00 11.08 48 PHE B CA 1
ATOM 1295 C C . PHE B 1 48 ? 31.268 -28.679 2.751 1.00 12.68 48 PHE B C 1
ATOM 1296 O O . PHE B 1 48 ? 31.779 -29.695 2.261 1.00 13.15 48 PHE B O 1
ATOM 1304 N N . LEU B 1 49 ? 30.090 -28.686 3.373 1.00 12.05 49 LEU B N 1
ATOM 1305 C CA . LEU B 1 49 ? 29.274 -29.895 3.455 1.00 10.32 49 LEU B CA 1
ATOM 1306 C C . LEU B 1 49 ? 28.146 -29.905 2.428 1.00 11.69 49 LEU B C 1
ATOM 1307 O O . LEU B 1 49 ? 28.005 -30.862 1.679 1.00 13.83 49 LEU B O 1
ATOM 1312 N N . MET B 1 50 ? 27.342 -28.850 2.408 1.00 13.06 50 MET B N 1
ATOM 1313 C CA . MET B 1 50 ? 26.222 -28.768 1.478 1.00 14.98 50 MET B CA 1
ATOM 1314 C C . MET B 1 50 ? 25.661 -27.360 1.425 1.00 14.27 50 MET B C 1
ATOM 1315 O O . MET B 1 50 ? 25.812 -26.572 2.360 1.00 14.64 50 MET B O 1
ATOM 1320 N N . TYR B 1 51 ? 25.007 -27.057 0.313 1.00 11.33 51 TYR B N 1
ATOM 1321 C CA . TYR B 1 51 ? 24.313 -25.803 0.116 1.00 9.77 51 TYR B CA 1
ATOM 1322 C C . TYR B 1 51 ? 22.819 -26.102 0.060 1.00 14.30 51 TYR B C 1
ATOM 1323 O O . TYR B 1 51 ? 22.396 -27.034 -0.624 1.00 14.83 51 TYR B O 1
ATOM 1332 N N . LEU B 1 52 ? 22.032 -25.316 0.785 1.00 11.14 52 LEU B N 1
ATOM 1333 C CA . LEU B 1 52 ? 20.595 -25.529 0.891 1.00 13.36 52 LEU B CA 1
ATOM 1334 C C . LEU B 1 52 ? 19.807 -24.285 0.490 1.00 16.66 52 LEU B C 1
ATOM 1335 O O . LEU B 1 52 ? 20.008 -23.193 1.032 1.00 15.85 52 LEU B O 1
ATOM 1340 N N . SER B 1 53 ? 18.903 -24.455 -0.465 1.00 15.5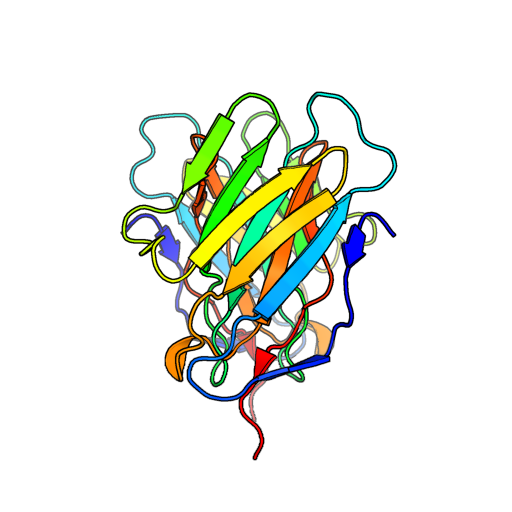5 53 SER B N 1
ATOM 1341 C CA . SER B 1 53 ? 18.022 -23.373 -0.864 1.00 15.72 53 SER B CA 1
ATOM 1342 C C . SER B 1 53 ? 16.746 -23.946 -1.443 1.00 18.07 53 SER B C 1
ATOM 1343 O O . SER B 1 53 ? 16.652 -25.144 -1.711 1.00 17.64 53 SER B O 1
ATOM 1346 N N . LYS B 1 54 ? 15.760 -23.083 -1.641 1.00 20.37 54 LYS B N 1
ATOM 1347 C CA . LYS B 1 54 ? 14.503 -23.509 -2.229 1.00 20.06 54 LYS B CA 1
ATOM 1348 C C . LYS B 1 54 ? 14.736 -24.179 -3.577 1.00 17.81 54 LYS B C 1
ATOM 1349 O O . LYS B 1 54 ? 14.280 -25.300 -3.810 1.00 17.77 54 LYS B O 1
ATOM 1355 N N . THR B 1 55 ? 15.467 -23.505 -4.460 1.00 16.51 55 THR B N 1
ATOM 1356 C CA . THR B 1 55 ? 15.567 -23.972 -5.845 1.00 15.91 55 THR B CA 1
ATOM 1357 C C . THR B 1 55 ? 16.741 -24.897 -6.148 1.00 15.56 55 THR B C 1
ATOM 1358 O O . THR B 1 55 ? 16.831 -25.421 -7.256 1.00 17.89 55 THR B O 1
ATOM 1362 N N . ARG B 1 56 ? 17.632 -25.102 -5.181 1.00 15.80 56 ARG B N 1
ATOM 1363 C CA . ARG B 1 56 ? 18.749 -26.031 -5.370 1.00 13.47 56 ARG B CA 1
ATOM 1364 C C . ARG B 1 56 ? 19.426 -26.442 -4.067 1.00 17.16 56 ARG B C 1
ATOM 1365 O O . ARG B 1 56 ? 19.805 -25.592 -3.261 1.00 15.70 56 ARG B O 1
ATOM 1373 N N . ASN B 1 57 ? 19.567 -27.753 -3.876 1.00 13.49 57 ASN B N 1
ATOM 1374 C CA . ASN B 1 57 ? 20.383 -28.322 -2.811 1.00 16.94 57 ASN B CA 1
ATOM 1375 C C . ASN B 1 57 ? 21.612 -28.920 -3.474 1.00 22.50 57 ASN B C 1
ATOM 1376 O O . ASN B 1 57 ? 21.506 -29.548 -4.524 1.00 24.61 57 ASN B O 1
ATOM 1381 N N . LYS B 1 58 ? 22.782 -28.730 -2.881 1.00 14.31 58 LYS B N 1
ATOM 1382 C CA . LYS B 1 58 ? 23.984 -29.318 -3.452 1.00 15.84 58 LYS B CA 1
ATOM 1383 C C . LYS B 1 58 ? 24.883 -29.877 -2.369 1.00 18.28 58 LYS B C 1
ATOM 1384 O O . LYS B 1 58 ? 25.329 -29.142 -1.492 1.00 16.74 58 LYS B O 1
ATOM 1390 N N . THR B 1 59 ? 25.132 -31.181 -2.418 1.00 16.47 59 THR B N 1
ATOM 1391 C CA . THR B 1 59 ? 26.033 -31.802 -1.455 1.00 14.92 59 THR B CA 1
ATOM 1392 C C . THR B 1 59 ? 27.457 -31.800 -1.988 1.00 18.08 59 THR B C 1
ATOM 1393 O O . THR B 1 59 ? 27.680 -31.891 -3.199 1.00 16.78 59 THR B O 1
ATOM 1397 N N . ALA B 1 60 ? 28.420 -31.680 -1.079 1.00 15.48 60 ALA B N 1
ATOM 1398 C CA . ALA B 1 60 ? 29.822 -31.697 -1.459 1.00 14.79 60 ALA B CA 1
ATOM 1399 C C . ALA B 1 60 ? 30.162 -33.008 -2.158 1.00 17.53 60 ALA B C 1
ATOM 1400 O O . ALA B 1 60 ? 29.650 -34.071 -1.792 1.00 19.59 60 ALA B O 1
ATOM 1402 N N . GLU B 1 61 ? 31.031 -32.942 -3.156 1.00 19.07 61 GLU B N 1
ATOM 1403 C CA . GLU B 1 61 ? 31.515 -34.172 -3.760 1.00 20.86 61 GLU B CA 1
ATOM 1404 C C . GLU B 1 61 ? 32.227 -34.961 -2.669 1.00 27.38 61 GLU B C 1
ATOM 1405 O O . GLU B 1 61 ? 33.018 -34.402 -1.906 1.00 29.96 61 GLU B O 1
ATOM 1411 N N . GLY B 1 62 ? 31.930 -36.251 -2.576 1.00 32.91 62 GLY B N 1
ATOM 1412 C CA . GLY B 1 62 ? 32.565 -37.089 -1.576 1.00 35.48 62 GLY B CA 1
ATOM 1413 C C . GLY B 1 62 ? 31.771 -37.261 -0.292 1.00 43.65 62 GLY B C 1
ATOM 1414 O O . GLY B 1 62 ? 31.965 -38.241 0.430 1.00 45.61 62 GLY B O 1
ATOM 1415 N N . LEU B 1 63 ? 30.882 -36.314 0.004 1.00 28.23 63 LEU B N 1
ATOM 1416 C CA . LEU B 1 63 ? 30.063 -36.396 1.215 1.00 27.60 63 LEU B CA 1
ATOM 1417 C C . LEU B 1 63 ? 29.262 -37.694 1.260 1.00 33.69 63 LEU B C 1
ATOM 1418 O O . LEU B 1 63 ? 28.519 -37.998 0.333 1.00 37.95 63 LEU B O 1
ATOM 1423 N N . ASP B 1 64 ? 29.403 -38.456 2.341 1.00 40.57 64 ASP B N 1
ATOM 1424 C CA . ASP B 1 64 ? 28.609 -39.671 2.499 1.00 31.84 64 ASP B CA 1
ATOM 1425 C C . ASP B 1 64 ? 27.231 -39.309 3.032 1.00 33.74 64 ASP B C 1
ATOM 1426 O O . ASP B 1 64 ? 27.062 -39.018 4.216 1.00 28.96 64 ASP B O 1
ATOM 1431 N N . THR B 1 65 ? 26.245 -39.332 2.146 1.00 29.83 65 THR B N 1
ATOM 1432 C CA . THR B 1 65 ? 24.906 -38.879 2.480 1.00 29.97 65 THR B CA 1
ATOM 1433 C C . THR B 1 65 ? 24.146 -39.879 3.355 1.00 32.44 65 THR B C 1
ATOM 1434 O O . THR B 1 65 ? 23.023 -39.614 3.777 1.00 38.32 65 THR B O 1
ATOM 1438 N N . ARG B 1 66 ? 24.767 -41.022 3.629 1.00 29.51 66 ARG B N 1
ATOM 1439 C CA . ARG B 1 66 ? 24.201 -41.988 4.570 1.00 33.24 66 ARG B CA 1
ATOM 1440 C C . ARG B 1 66 ? 24.545 -41.630 6.018 1.00 33.87 66 ARG B C 1
ATOM 1441 O O . ARG B 1 66 ? 23.867 -42.064 6.949 1.00 34.69 66 ARG B O 1
ATOM 1449 N N . TYR B 1 67 ? 25.604 -40.845 6.202 1.00 26.60 67 TYR B N 1
ATOM 1450 C CA . TYR B 1 67 ? 26.015 -40.403 7.537 1.00 25.29 67 TYR B CA 1
ATOM 1451 C C . TYR B 1 67 ? 25.693 -38.937 7.787 1.00 23.89 67 TYR B C 1
ATOM 1452 O O . TYR B 1 67 ? 25.473 -38.529 8.930 1.00 20.28 67 TYR B O 1
ATOM 1461 N N . ILE B 1 68 ? 25.684 -38.144 6.718 1.00 20.95 68 ILE B N 1
ATOM 1462 C CA . ILE B 1 68 ? 25.465 -36.707 6.832 1.00 17.37 68 ILE B CA 1
ATOM 1463 C C . ILE B 1 68 ? 24.466 -36.217 5.794 1.00 17.57 68 ILE B C 1
ATOM 1464 O O . ILE B 1 68 ? 24.636 -36.452 4.600 1.00 21.07 68 ILE B O 1
ATOM 1469 N N . SER B 1 69 ? 23.421 -35.537 6.249 1.00 12.53 69 SER B N 1
ATOM 1470 C CA . SER B 1 69 ? 22.468 -34.930 5.328 1.00 13.29 69 SER B CA 1
ATOM 1471 C C . SER B 1 69 ? 21.932 -33.656 5.953 1.00 13.72 69 SER B C 1
ATOM 1472 O O . SER B 1 69 ? 22.285 -33.317 7.084 1.00 16.31 69 SER B O 1
ATOM 1475 N N . GLY B 1 70 ? 21.099 -32.934 5.218 1.00 16.35 70 GLY B N 1
ATOM 1476 C CA . GLY B 1 70 ? 20.521 -31.716 5.750 1.00 16.82 70 GLY B CA 1
ATOM 1477 C C . GLY B 1 70 ? 19.364 -31.227 4.914 1.00 19.24 70 GLY B C 1
ATOM 1478 O O . GLY B 1 70 ? 19.172 -31.669 3.784 1.00 18.85 70 GLY B O 1
ATOM 1479 N N . TYR B 1 71 ? 18.587 -30.304 5.463 1.00 14.17 71 TYR B N 1
ATOM 1480 C CA . TYR B 1 71 ? 17.434 -29.800 4.739 1.00 16.40 71 TYR B CA 1
ATOM 1481 C C . TYR B 1 71 ? 17.035 -28.401 5.186 1.00 17.60 71 TYR B C 1
ATOM 1482 O O . TYR B 1 71 ? 17.504 -27.908 6.214 1.00 15.88 71 TYR B O 1
ATOM 1491 N N . LYS B 1 72 ? 16.173 -27.775 4.391 1.00 17.60 72 LYS B N 1
ATOM 1492 C CA . LYS B 1 72 ? 15.651 -26.449 4.674 1.00 18.28 72 LYS B CA 1
ATOM 1493 C C . LYS B 1 72 ? 14.158 -26.548 4.942 1.00 24.36 72 LYS B C 1
ATOM 1494 O O . LYS B 1 72 ? 13.439 -27.254 4.237 1.00 22.61 72 LYS B O 1
ATOM 1500 N N . ALA B 1 73 ? 13.699 -25.859 5.979 1.00 22.49 73 ALA B N 1
ATOM 1501 C CA . ALA B 1 73 ? 12.274 -25.750 6.245 1.00 25.72 73 ALA B CA 1
ATOM 1502 C C . ALA B 1 73 ? 12.001 -24.297 6.591 1.00 29.08 73 ALA B C 1
ATOM 1503 O O . ALA B 1 73 ? 12.275 -23.857 7.705 1.00 28.81 73 ALA B O 1
ATOM 1505 N N . ASN B 1 74 ? 11.481 -23.552 5.620 1.00 30.96 74 ASN B N 1
ATOM 1506 C CA . ASN B 1 74 ? 11.340 -22.110 5.761 1.00 29.64 74 ASN B CA 1
ATOM 1507 C C . ASN B 1 74 ? 12.710 -21.480 6.009 1.00 29.32 74 ASN B C 1
ATOM 1508 O O . ASN B 1 74 ? 13.643 -21.710 5.244 1.00 25.48 74 ASN B O 1
ATOM 1513 N N . ASP B 1 75 ? 12.844 -20.699 7.075 1.00 28.90 75 ASP B N 1
ATOM 1514 C CA . ASP B 1 75 ? 14.127 -20.063 7.367 1.00 27.77 75 ASP B CA 1
ATOM 1515 C C . ASP B 1 75 ? 14.984 -20.874 8.342 1.00 23.28 75 ASP B C 1
ATOM 1516 O O . ASP B 1 75 ? 16.019 -20.396 8.803 1.00 20.32 75 ASP B O 1
ATOM 1521 N N . ASN B 1 76 ? 14.552 -22.096 8.651 1.00 21.67 76 ASN B N 1
ATOM 1522 C CA . ASN B 1 76 ? 15.358 -23.008 9.461 1.00 16.48 76 ASN B CA 1
ATOM 1523 C C . ASN B 1 76 ? 16.145 -23.961 8.577 1.00 20.59 76 ASN B C 1
ATOM 1524 O O . ASN B 1 76 ? 15.601 -24.535 7.634 1.00 20.47 76 ASN B O 1
ATOM 1529 N N . PHE B 1 77 ? 17.423 -24.135 8.889 1.00 13.60 77 PHE B N 1
ATOM 1530 C CA . PHE B 1 77 ? 18.253 -25.096 8.179 1.00 13.53 77 PHE B CA 1
ATOM 1531 C C . PHE B 1 77 ? 18.789 -26.121 9.163 1.00 15.79 77 PHE B C 1
ATOM 1532 O O . PHE B 1 77 ? 19.181 -25.779 10.282 1.00 16.36 77 PHE B O 1
ATOM 1540 N N . TYR B 1 78 ? 18.799 -27.380 8.747 1.00 13.57 78 TYR B N 1
ATOM 1541 C CA . TYR B 1 78 ? 19.211 -28.458 9.627 1.00 17.13 78 TYR B CA 1
ATOM 1542 C C . TYR B 1 78 ? 20.316 -29.306 9.017 1.00 14.97 78 TYR B C 1
ATOM 1543 O O . TYR B 1 78 ? 20.383 -29.481 7.795 1.00 14.42 78 TYR B O 1
ATOM 1552 N N . LEU B 1 79 ? 21.171 -29.834 9.890 1.00 14.14 79 LEU B N 1
ATOM 1553 C CA . LEU B 1 79 ? 22.223 -30.761 9.513 1.00 13.15 79 LEU B CA 1
ATOM 1554 C C . LEU B 1 79 ? 22.044 -31.988 10.386 1.00 18.35 79 LEU B C 1
ATOM 1555 O O . LEU B 1 79 ? 21.917 -31.876 11.604 1.00 17.35 79 LEU B O 1
ATOM 1560 N N . ILE B 1 80 ? 22.007 -33.158 9.766 1.00 16.58 80 ILE B N 1
ATOM 1561 C CA . ILE B 1 80 ? 21.810 -34.389 10.516 1.00 15.63 80 ILE B CA 1
ATOM 1562 C C . ILE B 1 80 ? 23.033 -35.283 10.403 1.00 16.84 80 ILE B C 1
ATOM 1563 O O . ILE B 1 80 ? 23.461 -35.643 9.303 1.00 18.49 80 ILE B O 1
ATOM 1568 N N . LEU B 1 81 ? 23.621 -35.597 11.552 1.00 15.35 81 LEU B N 1
ATOM 1569 C CA . LEU B 1 81 ? 24.672 -36.593 11.635 1.00 14.19 81 LEU B CA 1
ATOM 1570 C C . LEU B 1 81 ? 23.975 -37.884 12.061 1.00 20.24 81 LEU B C 1
ATOM 1571 O O . LEU B 1 81 ? 23.638 -38.055 13.228 1.00 18.80 81 LEU B O 1
ATOM 1576 N N . HIS B 1 82 ? 23.737 -38.778 11.103 1.00 21.13 82 HIS B N 1
ATOM 1577 C CA . HIS B 1 82 ? 22.836 -39.919 11.312 1.00 22.00 82 HIS B CA 1
ATOM 1578 C C . HIS B 1 82 ? 23.340 -40.996 12.276 1.00 19.87 82 HIS B C 1
ATOM 1579 O O . HIS B 1 82 ? 22.553 -41.602 13.006 1.00 23.63 82 HIS B O 1
ATOM 1586 N N . ARG B 1 83 ? 24.641 -41.255 12.246 1.00 17.00 83 ARG B N 1
ATOM 1587 C CA . ARG B 1 83 ? 25.249 -42.270 13.097 1.00 23.74 83 ARG B CA 1
ATOM 1588 C C . ARG B 1 83 ? 26.598 -41.750 13.556 1.00 22.30 83 ARG B C 1
ATOM 1589 O O . ARG B 1 83 ? 27.631 -42.124 12.999 1.00 22.00 83 ARG B O 1
ATOM 1597 N N . PHE B 1 84 ? 26.575 -40.888 14.570 1.00 20.38 84 PHE B N 1
ATOM 1598 C CA . PHE B 1 84 ? 27.762 -40.145 14.988 1.00 22.09 84 PHE B CA 1
ATOM 1599 C C . PHE B 1 84 ? 29.029 -40.996 15.052 1.00 24.67 84 PHE B C 1
ATOM 1600 O O . PHE B 1 84 ? 29.086 -42.006 15.758 1.00 26.13 84 PHE B O 1
ATOM 1608 N N . ARG B 1 85 ? 30.041 -40.579 14.299 1.00 22.36 85 ARG B N 1
ATOM 1609 C CA . ARG B 1 85 ? 31.325 -41.265 14.265 1.00 23.61 85 ARG B CA 1
ATOM 1610 C C . ARG B 1 85 ? 32.362 -40.448 15.013 1.00 26.45 85 ARG B C 1
ATOM 1611 O O . ARG B 1 85 ? 32.172 -39.259 15.253 1.00 22.96 85 ARG B O 1
ATOM 1619 N N . GLU B 1 86 ? 33.462 -41.094 15.380 1.00 26.40 86 GLU B N 1
ATOM 1620 C CA . GLU B 1 86 ? 34.585 -40.403 15.990 1.00 24.56 86 GLU B CA 1
ATOM 1621 C C . GLU B 1 86 ? 35.029 -39.261 15.079 1.00 21.99 86 GLU B C 1
ATOM 1622 O O . GLU B 1 86 ? 35.357 -38.173 15.546 1.00 21.33 86 GLU B O 1
ATOM 1628 N N . GLU B 1 87 ? 35.020 -39.512 13.774 1.00 23.01 87 GLU B N 1
ATOM 1629 C CA . GLU B 1 87 ? 35.474 -38.524 12.797 1.00 23.29 87 GLU B CA 1
ATOM 1630 C C . GLU B 1 87 ? 34.499 -37.355 12.605 1.00 22.64 87 GLU B C 1
ATOM 1631 O O . GLU B 1 87 ? 34.846 -36.353 11.986 1.00 23.12 87 GLU B O 1
ATOM 1637 N N . ASP B 1 88 ? 33.282 -37.485 13.122 1.00 18.84 88 ASP B N 1
ATOM 1638 C CA . ASP B 1 88 ? 32.284 -36.420 13.001 1.00 15.87 88 ASP B CA 1
ATOM 1639 C C . ASP B 1 88 ? 32.446 -35.347 14.083 1.00 15.67 88 ASP B C 1
ATOM 1640 O O . ASP B 1 88 ? 31.738 -34.341 14.077 1.00 15.26 88 ASP B O 1
ATOM 1645 N N . GLN B 1 89 ? 33.369 -35.562 15.017 1.00 15.07 89 GLN B N 1
ATOM 1646 C CA . GLN B 1 89 ? 33.605 -34.579 16.073 1.00 13.96 89 GLN B CA 1
ATOM 1647 C C . GLN B 1 89 ? 34.203 -33.311 15.481 1.00 13.65 89 GLN B C 1
ATOM 1648 O O . GLN B 1 89 ? 35.045 -33.381 14.589 1.00 16.24 89 GLN B O 1
ATOM 1654 N N . GLY B 1 90 ? 33.773 -32.162 15.988 1.00 15.30 90 GLY B N 1
ATOM 1655 C CA . GLY B 1 90 ? 34.310 -30.899 15.525 1.00 15.43 90 GLY B CA 1
ATOM 1656 C C . GLY B 1 90 ? 33.317 -29.757 15.585 1.00 14.14 90 GLY B C 1
ATOM 1657 O O . GLY B 1 90 ? 32.371 -29.767 16.375 1.00 11.83 90 GLY B O 1
ATOM 1658 N N . TYR B 1 91 ? 33.535 -28.770 14.723 1.00 10.89 91 TYR B N 1
ATOM 1659 C CA . TYR B 1 91 ? 32.768 -27.537 14.745 1.00 12.08 91 TYR B CA 1
ATOM 1660 C C . TYR B 1 91 ? 31.934 -27.378 13.487 1.00 12.22 91 TYR B C 1
ATOM 1661 O O . TYR B 1 91 ? 32.452 -27.475 12.380 1.00 12.04 91 TYR B O 1
ATOM 1670 N N . TYR B 1 92 ? 30.642 -27.133 13.672 1.00 12.28 92 TYR B N 1
ATOM 1671 C CA . TYR B 1 92 ? 29.709 -26.975 12.562 1.00 15.33 92 TYR B CA 1
ATOM 1672 C C . TYR B 1 92 ? 29.106 -25.584 12.583 1.00 12.30 92 TYR B C 1
ATOM 1673 O O . TYR B 1 92 ? 28.809 -25.054 13.646 1.00 13.03 92 TYR B O 1
ATOM 1682 N N . PHE B 1 93 ? 28.910 -24.998 11.404 1.00 11.59 93 PHE B N 1
ATOM 1683 C CA . PHE B 1 93 ? 28.355 -23.655 11.314 1.00 10.05 93 PHE B CA 1
ATOM 1684 C C . PHE B 1 93 ? 27.762 -23.397 9.933 1.00 12.77 93 PHE B C 1
ATOM 1685 O O . PHE B 1 93 ? 27.987 -24.162 8.996 1.00 12.20 93 PHE B O 1
ATOM 1693 N N . CYS B 1 94 ? 27.002 -22.313 9.815 1.00 11.27 94 CYS B N 1
ATOM 1694 C CA . CYS B 1 94 ? 26.375 -21.951 8.550 1.00 9.88 94 CYS B CA 1
ATOM 1695 C C . CYS B 1 94 ? 26.990 -20.679 7.974 1.00 17.01 94 CYS B C 1
ATOM 1696 O O . CYS B 1 94 ? 27.174 -19.691 8.684 1.00 13.51 94 CYS B O 1
ATOM 1699 N N . SER B 1 95 ? 27.139 -20.680 6.687 1.00 14.46 95 SER B N 1
ATOM 1700 C CA A SER B 1 95 ? 27.183 -19.279 6.144 0.50 15.23 95 SER B CA 1
ATOM 1701 C CA B SER B 1 95 ? 27.198 -19.284 6.096 0.50 15.23 95 SER B CA 1
ATOM 1702 C C . SER B 1 95 ? 26.076 -18.803 5.105 1.00 18.03 95 SER B C 1
ATOM 1703 O O . SER B 1 95 ? 25.434 -19.668 4.576 1.00 20.09 95 SER B O 1
ATOM 1708 N N . PHE B 1 96 ? 25.692 -17.549 5.103 1.00 15.63 96 PHE B N 1
ATOM 1709 C CA . PHE B 1 96 ? 25.013 -17.204 3.908 1.00 19.23 96 PHE B CA 1
ATOM 1710 C C . PHE B 1 96 ? 25.580 -15.967 3.292 1.00 21.35 96 PHE B C 1
ATOM 1711 O O . PHE B 1 96 ? 26.243 -15.139 3.933 1.00 19.24 96 PHE B O 1
ATOM 1719 N N . LEU B 1 97 ? 25.311 -15.882 2.019 1.00 17.55 97 LEU B N 1
ATOM 1720 C CA . LEU B 1 97 ? 25.810 -14.849 1.168 1.00 16.35 97 LEU B CA 1
ATOM 1721 C C . LEU B 1 97 ? 24.694 -13.881 0.796 1.00 24.34 97 LEU B C 1
ATOM 1722 O O . LEU B 1 97 ? 23.639 -14.269 0.369 1.00 18.30 97 LEU B O 1
ATOM 1727 N N . SER B 1 98 ? 24.956 -12.612 1.007 1.00 18.02 98 SER B N 1
ATOM 1728 C CA . SER B 1 98 ? 23.971 -11.592 0.667 1.00 22.63 98 SER B CA 1
ATOM 1729 C C . SER B 1 98 ? 24.650 -10.292 0.265 1.00 17.44 98 SER B C 1
ATOM 1730 O O . SER B 1 98 ? 25.467 -9.760 1.014 1.00 17.45 98 SER B O 1
ATOM 1733 N N . ASN B 1 99 ? 24.305 -9.788 -0.917 1.00 20.75 99 ASN B N 1
ATOM 1734 C CA . ASN B 1 99 ? 24.895 -8.554 -1.430 1.00 18.66 99 ASN B CA 1
ATOM 1735 C C . ASN B 1 99 ? 26.421 -8.555 -1.356 1.00 18.29 99 ASN B C 1
ATOM 1736 O O . ASN B 1 99 ? 27.026 -7.591 -0.897 1.00 17.26 99 ASN B O 1
ATOM 1741 N N . SER B 1 100 ? 27.028 -9.653 -1.797 1.00 14.68 100 SER B N 1
ATOM 1742 C CA . SER B 1 100 ? 28.484 -9.783 -1.849 1.00 13.50 100 SER B CA 1
ATOM 1743 C C . SER B 1 100 ? 29.153 -9.931 -0.481 1.00 16.23 100 SER B C 1
ATOM 1744 O O . SER B 1 100 ? 30.378 -9.934 -0.390 1.00 19.09 100 SER B O 1
ATOM 1747 N N . VAL B 1 101 ? 28.363 -10.059 0.577 1.00 14.64 101 VAL B N 1
ATOM 1748 C CA . VAL B 1 101 ? 28.941 -10.248 1.907 1.00 11.22 101 VAL B CA 1
ATOM 1749 C C . VAL B 1 101 ? 28.649 -11.648 2.433 1.00 12.23 101 VAL B C 1
ATOM 1750 O O . VAL B 1 101 ? 27.517 -12.125 2.340 1.00 13.89 101 VAL B O 1
ATOM 1754 N N . LEU B 1 102 ? 29.652 -12.297 2.998 1.00 14.46 102 LEU B N 1
ATOM 1755 C CA . LEU B 1 102 ? 29.466 -13.600 3.635 1.00 13.48 102 LEU B CA 1
ATOM 1756 C C . LEU B 1 102 ? 29.202 -13.418 5.115 1.00 14.71 102 LEU B C 1
ATOM 1757 O O . LEU B 1 102 ? 29.927 -12.719 5.783 1.00 14.24 102 LEU B O 1
ATOM 1762 N N . TYR B 1 103 ? 28.136 -14.042 5.579 1.00 13.26 103 TYR B N 1
ATOM 1763 C CA . TYR B 1 103 ? 27.774 -14.024 6.992 1.00 12.52 103 TYR B CA 1
ATOM 1764 C C . TYR B 1 103 ? 27.900 -15.430 7.568 1.00 14.23 103 TYR B C 1
ATOM 1765 O O . TYR B 1 103 ? 27.642 -16.410 6.876 1.00 13.30 103 TYR B O 1
ATOM 1774 N N . PHE B 1 104 ? 28.300 -15.530 8.831 1.00 12.70 104 PHE B N 1
ATOM 1775 C CA . PHE B 1 104 ? 28.510 -16.834 9.460 1.00 13.08 104 PHE B CA 1
ATOM 1776 C C . PHE B 1 104 ? 27.774 -16.936 10.789 1.00 15.13 104 PHE B C 1
ATOM 1777 O O . PHE B 1 104 ? 27.717 -15.962 11.543 1.00 12.65 104 PHE B O 1
ATOM 1785 N N . SER B 1 105 ? 27.216 -18.112 11.075 1.00 12.53 105 SER B N 1
ATOM 1786 C CA . SER B 1 105 ? 26.612 -18.363 12.382 1.00 13.47 105 SER B CA 1
ATOM 1787 C C . SER B 1 105 ? 27.691 -18.686 13.405 1.00 12.58 105 SER B C 1
ATOM 1788 O O . SER B 1 105 ? 28.825 -19.003 13.046 1.00 11.80 105 SER B O 1
ATOM 1791 N N . ASN B 1 106 ? 27.341 -18.608 14.685 1.00 12.74 106 ASN B N 1
ATOM 1792 C CA . ASN B 1 106 ? 28.244 -19.095 15.724 1.00 14.99 106 ASN B CA 1
ATOM 1793 C C . ASN B 1 106 ? 28.554 -20.569 15.497 1.00 13.40 106 ASN B C 1
ATOM 1794 O O . ASN B 1 106 ? 27.763 -21.288 14.880 1.00 13.99 106 ASN B O 1
ATOM 1799 N N . PHE B 1 107 ? 29.703 -21.010 15.998 1.00 11.57 107 PHE B N 1
ATOM 1800 C CA . PHE B 1 107 ? 30.097 -22.410 15.935 1.00 10.11 107 PHE B CA 1
ATOM 1801 C C . PHE B 1 107 ? 29.269 -23.266 16.892 1.00 14.72 107 PHE B C 1
ATOM 1802 O O . PHE B 1 107 ? 29.000 -22.871 18.032 1.00 14.50 107 PHE B O 1
ATOM 1810 N N . MET B 1 108 ? 28.871 -24.438 16.415 1.00 12.86 108 MET B N 1
ATOM 1811 C CA . MET B 1 108 ? 28.272 -25.463 17.257 1.00 13.67 108 MET B CA 1
ATOM 1812 C C . MET B 1 108 ? 29.280 -26.593 17.409 1.00 20.31 108 MET B C 1
ATOM 1813 O O . MET B 1 108 ? 29.706 -27.195 16.427 1.00 15.28 108 MET B O 1
ATOM 1818 N N A SER B 1 109 ? 29.679 -26.877 18.642 0.59 18.54 109 SER B N 1
ATOM 1819 N N B SER B 1 109 ? 29.655 -26.876 18.652 0.41 18.55 109 SER B N 1
ATOM 1820 C CA A SER B 1 109 ? 30.643 -27.942 18.871 0.59 18.83 109 SER B CA 1
ATOM 1821 C CA B SER B 1 109 ? 30.613 -27.934 18.942 0.41 18.86 109 SER B CA 1
ATOM 1822 C C A SER B 1 109 ? 29.919 -29.246 19.161 0.59 20.04 109 SER B C 1
ATOM 1823 C C B SER B 1 109 ? 29.886 -29.255 19.157 0.41 20.04 109 SER B C 1
ATOM 1824 O O A SER B 1 109 ? 28.970 -29.284 19.944 0.59 23.33 109 SER B O 1
ATOM 1825 O O B SER B 1 109 ? 28.899 -29.316 19.890 0.41 23.28 109 SER B O 1
ATOM 1830 N N . VAL B 1 110 ? 30.367 -30.312 18.514 1.00 16.57 11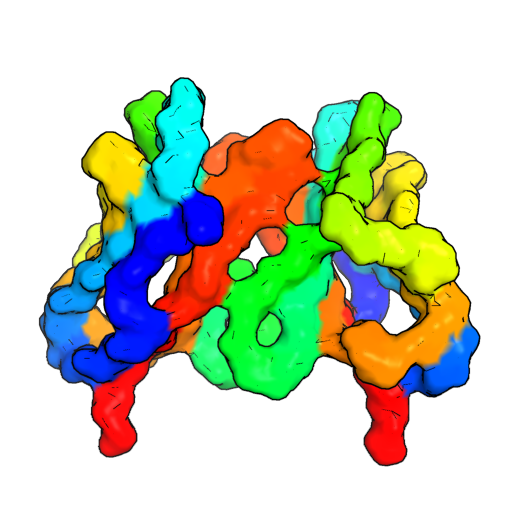0 VAL B N 1
ATOM 1831 C CA . VAL B 1 110 ? 29.806 -31.635 18.733 1.00 18.71 110 VAL B CA 1
ATOM 1832 C C . VAL B 1 110 ? 30.934 -32.598 19.057 1.00 17.04 110 VAL B C 1
ATOM 1833 O O . VAL B 1 110 ? 31.800 -32.849 18.225 1.00 15.28 110 VAL B O 1
ATOM 1837 N N . PHE B 1 111 ? 30.925 -33.143 20.271 1.00 15.70 111 PHE B N 1
ATOM 1838 C CA . PHE B 1 111 ? 32.022 -33.993 20.708 1.00 16.70 111 PHE B CA 1
ATOM 1839 C C . PHE B 1 111 ? 31.519 -35.201 21.500 1.00 17.12 111 PHE B C 1
ATOM 1840 O O . PHE B 1 111 ? 30.459 -35.151 22.118 1.00 20.32 111 PHE B O 1
ATOM 1848 N N . LEU B 1 112 ? 32.301 -36.274 21.459 1.00 17.25 112 LEU B N 1
ATOM 1849 C CA . LEU B 1 112 ? 32.111 -37.437 22.321 1.00 21.21 112 LEU B CA 1
ATOM 1850 C C . LEU B 1 112 ? 32.429 -37.040 23.757 1.00 26.40 112 LEU B C 1
ATOM 1851 O O . LEU B 1 112 ? 33.109 -36.042 23.992 1.00 25.84 112 LEU B O 1
ATOM 1856 N N . PRO B 1 113 ? 31.940 -37.822 24.730 1.00 26.51 113 PRO B N 1
ATOM 1857 C CA . PRO B 1 113 ? 32.315 -37.590 26.130 1.00 29.01 113 PRO B CA 1
ATOM 1858 C C . PRO B 1 113 ? 33.823 -37.766 26.324 1.00 25.83 113 PRO B C 1
ATOM 1859 O O . PRO B 1 113 ? 34.466 -38.440 25.519 1.00 29.42 113 PRO B O 1
ATOM 1863 N N . ALA B 1 114 ? 34.376 -37.169 27.378 1.00 35.35 114 ALA B N 1
ATOM 1864 C CA . ALA B 1 114 ? 35.817 -37.223 27.627 1.00 43.44 114 ALA B CA 1
ATOM 1865 C C . ALA B 1 114 ? 36.362 -38.650 27.594 1.00 41.94 114 ALA B C 1
ATOM 1866 O O . ALA B 1 114 ? 35.859 -39.530 28.294 1.00 48.01 114 ALA B O 1
#